Protein AF-A0A175W7K7-F1 (afdb_monomer)

Radius of gyration: 33.04 Å; Cα contacts (8 Å, |Δi|>4): 125; chains: 1; bounding box: 86×86×76 Å

Mean predicted aligned error: 22.1 Å

Sequence (216 aa):
MGQYRPWFSSQGFALLFVMASTASALSLSSFEPIVPNTVPISCILAYNNDIPGCTIDDFMQGSSCSARCIRGLADVQRNVQAVCNGVDVPLTTVLGQVLAGNLRELLCPSAPPVSSSIRPPTTLSTSTTATPTEDPVVSTTSTPDSLLPSPGQSSASTSPASSSTPSASPEPAPDTDESGGGSPFDIPRRGDSRRLTPRWGEAALVGLALGLILAL

Solvent-accessible surface area (backbone atoms only — not comparable to full-atom values): 15211 Å² total; per-residue (Å²): 138,79,92,81,83,89,79,91,90,80,92,76,88,76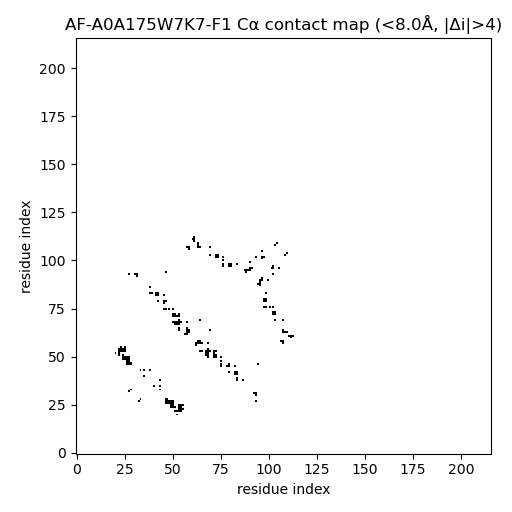,81,78,77,72,80,74,74,84,47,56,76,48,27,55,46,79,80,53,75,82,70,75,90,78,51,58,68,66,28,53,53,47,40,56,39,63,32,56,63,29,44,70,69,31,64,40,92,82,40,66,45,45,83,49,22,58,48,19,50,52,52,48,33,53,50,31,42,68,58,39,63,90,65,86,56,65,69,90,38,70,67,20,27,29,64,73,68,40,46,59,60,76,60,35,49,90,54,72,80,76,78,78,65,80,70,70,90,71,76,85,80,78,88,72,94,78,89,88,80,90,87,91,86,84,90,82,91,86,88,90,87,81,90,90,88,86,90,87,87,90,86,86,88,82,89,89,83,88,80,89,89,90,85,85,89,87,88,87,86,89,89,85,92,83,91,79,91,78,62,102,77,74,73,79,80,81,78,81,80,71,86,73,78,76,65,58,75,56,56,54,52,54,53,51,53,53,54,54,66,76,71,111

Organism: NCBI:txid100816

Structure (mmCIF, N/CA/C/O backbone):
data_AF-A0A175W7K7-F1
#
_entry.id   AF-A0A175W7K7-F1
#
loop_
_atom_site.group_PDB
_atom_site.id
_atom_site.type_symbol
_atom_site.label_atom_id
_atom_site.label_alt_id
_atom_site.label_comp_id
_atom_site.label_asym_id
_atom_site.label_entity_id
_atom_site.label_seq_id
_atom_site.pdbx_PDB_ins_code
_atom_site.Cartn_x
_atom_site.Cartn_y
_atom_site.Cartn_z
_atom_site.occupancy
_atom_site.B_iso_or_equiv
_atom_site.auth_seq_id
_atom_site.auth_comp_id
_atom_site.auth_asym_id
_atom_site.auth_atom_id
_atom_site.pdbx_PDB_model_num
ATOM 1 N N . MET A 1 1 ? -58.774 -29.581 15.617 1.00 58.44 1 MET A N 1
ATOM 2 C CA . MET A 1 1 ? -57.958 -30.756 15.232 1.00 58.44 1 MET A CA 1
ATOM 3 C C . MET A 1 1 ? -57.929 -30.785 13.710 1.00 58.44 1 MET A C 1
ATOM 5 O O . MET A 1 1 ? -58.998 -30.667 13.138 1.00 58.44 1 MET A O 1
ATOM 9 N N . GLY A 1 2 ? -56.814 -30.856 12.992 1.00 63.59 2 GLY A N 1
ATOM 10 C CA . GLY A 1 2 ? -55.399 -30.710 13.345 1.00 63.59 2 GLY A CA 1
ATOM 11 C C . GLY A 1 2 ? -54.615 -30.615 12.026 1.00 63.59 2 GLY A C 1
ATOM 12 O O . GLY A 1 2 ? -54.961 -31.314 11.078 1.00 63.59 2 GLY A O 1
ATOM 13 N N . GLN A 1 3 ? -53.624 -29.724 11.918 1.00 65.88 3 GLN A N 1
ATOM 14 C CA . GLN A 1 3 ? -52.810 -29.650 10.697 1.00 65.88 3 GLN A CA 1
ATOM 15 C C . GLN A 1 3 ? -51.933 -30.899 10.578 1.00 65.88 3 GLN A C 1
ATOM 17 O O . GLN A 1 3 ? -51.205 -31.206 11.519 1.00 65.88 3 GLN A O 1
ATOM 22 N N . TYR A 1 4 ? -51.891 -31.515 9.397 1.00 66.19 4 TYR A N 1
ATOM 23 C CA . TYR A 1 4 ? -50.748 -32.328 8.989 1.00 66.19 4 TYR A CA 1
ATOM 24 C C . TYR A 1 4 ? -50.033 -31.637 7.827 1.00 66.19 4 TYR A C 1
ATOM 26 O O . TYR A 1 4 ? -50.533 -31.554 6.708 1.00 66.19 4 TYR A O 1
ATOM 34 N N . ARG A 1 5 ? -48.876 -31.061 8.175 1.00 68.12 5 ARG A N 1
ATOM 35 C CA . ARG A 1 5 ? -47.871 -30.482 7.273 1.00 68.12 5 ARG A CA 1
ATOM 36 C C . ARG A 1 5 ? -46.957 -31.631 6.735 1.00 68.12 5 ARG A C 1
ATOM 38 O O . ARG A 1 5 ? -47.427 -32.760 6.654 1.00 68.12 5 ARG A O 1
ATOM 45 N N . PRO A 1 6 ? -45.696 -31.407 6.314 1.00 58.47 6 PRO A N 1
ATOM 46 C CA . PRO A 1 6 ? -45.366 -31.282 4.894 1.00 58.47 6 PRO A CA 1
ATOM 47 C C . PRO A 1 6 ? -44.225 -32.225 4.449 1.00 58.47 6 PRO A C 1
ATOM 49 O O . PRO A 1 6 ? -43.494 -32.752 5.279 1.00 58.47 6 PRO A O 1
ATOM 52 N N . TRP A 1 7 ? -43.971 -32.323 3.144 1.00 62.38 7 TRP A N 1
ATOM 53 C CA . TRP A 1 7 ? -42.683 -32.776 2.589 1.00 62.38 7 TRP A CA 1
ATOM 54 C C . TRP A 1 7 ? -42.372 -31.853 1.396 1.00 62.38 7 TRP A C 1
ATOM 56 O O . TRP A 1 7 ? -43.152 -31.798 0.454 1.00 62.38 7 TRP A O 1
ATOM 66 N N . PHE A 1 8 ? -41.448 -30.888 1.484 1.00 63.94 8 PHE A N 1
ATOM 67 C CA . PHE A 1 8 ? -39.989 -31.055 1.356 1.00 63.94 8 PHE A CA 1
ATOM 68 C C . PHE A 1 8 ? -39.574 -32.021 0.236 1.00 63.94 8 PHE A C 1
ATOM 70 O O . PHE A 1 8 ? -39.729 -33.226 0.396 1.00 63.94 8 PHE A O 1
ATOM 77 N N . SER A 1 9 ? -38.971 -31.475 -0.833 1.00 64.50 9 SER A N 1
ATOM 78 C CA . SER A 1 9 ? -37.775 -31.987 -1.540 1.00 64.50 9 SER A CA 1
ATOM 79 C C . SER A 1 9 ? -37.802 -31.664 -3.043 1.00 64.50 9 SER A C 1
ATOM 81 O O . SER A 1 9 ? -38.533 -32.289 -3.802 1.00 64.50 9 SER A O 1
ATOM 83 N N . SER A 1 10 ? -36.971 -30.705 -3.462 1.00 59.12 10 SER A N 1
ATOM 84 C CA . SER A 1 10 ? -36.223 -30.713 -4.734 1.00 59.12 10 SER A CA 1
ATOM 85 C C . SER A 1 10 ? -35.261 -29.518 -4.690 1.00 59.12 10 SER A C 1
ATOM 87 O O . SER A 1 10 ? -35.657 -28.378 -4.899 1.00 59.12 10 SER A O 1
ATOM 89 N N . GLN A 1 11 ? -34.060 -29.689 -4.141 1.00 56.97 11 GLN A N 1
ATOM 90 C CA . GLN A 1 11 ? -32.869 -30.051 -4.921 1.00 56.97 11 GLN A CA 1
ATOM 91 C C . GLN A 1 11 ? -32.589 -29.046 -6.048 1.00 56.97 11 GLN A C 1
ATOM 93 O O . GLN A 1 11 ? -33.113 -29.152 -7.152 1.00 56.97 11 GLN A O 1
ATOM 98 N N . GLY A 1 12 ? -31.738 -28.071 -5.723 1.00 53.81 12 GLY A N 1
ATOM 99 C CA . GLY A 1 12 ? -31.305 -26.983 -6.602 1.00 53.81 12 GLY A CA 1
ATOM 100 C C . GLY A 1 12 ? -30.062 -26.266 -6.063 1.00 53.81 12 GLY A C 1
ATOM 101 O O . GLY A 1 12 ? -29.916 -25.063 -6.248 1.00 53.81 12 GLY A O 1
ATOM 102 N N . PHE A 1 13 ? -29.184 -26.986 -5.352 1.00 61.72 13 PHE A N 1
ATOM 103 C CA . PHE A 1 13 ? -27.918 -26.455 -4.831 1.00 61.72 13 PHE A CA 1
ATOM 104 C C . PHE A 1 13 ? -26.893 -26.314 -5.971 1.00 61.72 13 PHE A C 1
ATOM 106 O O . PHE A 1 13 ? -25.933 -27.074 -6.086 1.00 61.72 13 PHE A O 1
ATOM 113 N N . ALA A 1 14 ? -27.118 -25.335 -6.847 1.00 56.25 14 ALA A N 1
ATOM 114 C CA . ALA A 1 14 ? -26.127 -24.908 -7.822 1.00 56.25 14 ALA A CA 1
ATOM 115 C C . ALA A 1 14 ? -24.976 -24.212 -7.078 1.00 56.25 14 ALA A C 1
ATOM 117 O O . ALA A 1 14 ? -25.074 -23.043 -6.705 1.00 56.25 14 ALA A O 1
ATOM 118 N N . LEU A 1 15 ? -23.892 -24.956 -6.841 1.00 55.44 15 LEU A N 1
ATOM 119 C CA . LEU A 1 15 ? -22.632 -24.450 -6.299 1.00 55.4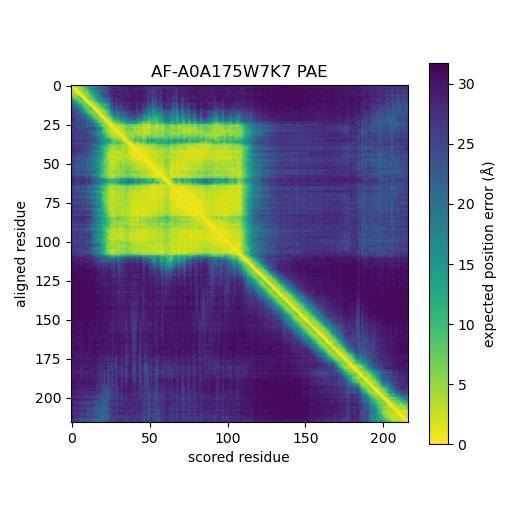4 15 LEU A CA 1
ATOM 120 C C . LEU A 1 15 ? -21.994 -23.456 -7.282 1.00 55.44 15 LEU A C 1
ATOM 122 O O . LEU A 1 15 ? -21.101 -23.797 -8.057 1.00 55.44 15 LEU A O 1
ATOM 126 N N . LEU A 1 16 ? -22.440 -22.201 -7.220 1.00 50.94 16 LEU A N 1
ATOM 127 C CA . LEU A 1 16 ? -21.715 -21.059 -7.764 1.00 50.94 16 LEU A CA 1
ATOM 128 C C . LEU A 1 16 ? -20.448 -20.849 -6.926 1.00 50.94 16 LEU A C 1
ATOM 130 O O . LEU A 1 16 ? -20.411 -20.035 -6.004 1.00 50.94 16 LEU A O 1
ATOM 134 N N . PHE A 1 17 ? -19.395 -21.597 -7.265 1.00 59.88 17 PHE A N 1
ATOM 135 C CA . PHE A 1 17 ? -18.030 -21.250 -6.891 1.00 59.88 17 PHE A CA 1
ATOM 136 C C . PHE A 1 17 ? -17.687 -19.910 -7.546 1.00 59.88 17 PHE A C 1
ATOM 138 O O . PHE A 1 17 ? -17.203 -19.843 -8.677 1.00 59.88 17 PHE A O 1
ATOM 145 N N . VAL A 1 18 ? -17.954 -18.823 -6.822 1.00 62.62 18 VAL A N 1
ATOM 146 C CA . VAL A 1 18 ? -17.331 -17.535 -7.105 1.00 62.62 18 VAL A CA 1
ATOM 147 C C . VAL A 1 18 ? -15.833 -17.761 -6.964 1.00 62.62 18 VAL A C 1
ATOM 149 O O . VAL A 1 18 ? -15.337 -17.986 -5.861 1.00 62.62 18 VAL A O 1
ATOM 152 N N . MET A 1 19 ? -15.124 -17.719 -8.092 1.00 60.09 19 MET A N 1
ATOM 153 C CA . MET A 1 19 ? -13.669 -17.639 -8.120 1.00 60.09 19 MET A CA 1
ATOM 154 C C . MET A 1 19 ? -13.269 -16.334 -7.434 1.00 60.09 19 MET A C 1
ATOM 156 O O . MET A 1 19 ? -13.181 -15.283 -8.073 1.00 60.09 19 MET A O 1
ATOM 160 N N . ALA A 1 20 ? -13.071 -16.399 -6.117 1.00 57.50 20 ALA A N 1
ATOM 161 C CA . ALA A 1 20 ? -12.439 -15.346 -5.352 1.00 57.50 20 ALA A CA 1
ATOM 162 C C . ALA A 1 20 ? -11.023 -15.206 -5.906 1.00 57.50 20 ALA A C 1
ATOM 164 O O . ALA A 1 20 ? -10.136 -15.993 -5.583 1.00 57.50 20 ALA A O 1
ATOM 165 N N . SER A 1 21 ? -10.838 -14.243 -6.811 1.00 53.75 21 SER A N 1
ATOM 166 C CA . SER A 1 21 ? -9.515 -13.874 -7.289 1.00 53.75 21 SER A CA 1
ATOM 167 C C . SER A 1 21 ? -8.712 -13.483 -6.057 1.00 53.75 21 SER A C 1
ATOM 169 O O . SER A 1 21 ? -9.026 -12.473 -5.425 1.00 53.75 21 SER A O 1
ATOM 171 N N . THR A 1 22 ? -7.713 -14.290 -5.698 1.00 50.50 22 THR A N 1
ATOM 172 C CA . THR A 1 22 ? -6.731 -13.969 -4.659 1.00 50.50 22 THR A CA 1
ATOM 173 C C . THR A 1 22 ? -5.811 -12.888 -5.204 1.00 50.50 22 THR A C 1
ATOM 175 O O . THR A 1 22 ? -4.647 -13.126 -5.517 1.00 50.50 22 THR A O 1
ATOM 178 N N . ALA A 1 23 ? -6.385 -11.703 -5.391 1.00 54.41 23 ALA A N 1
ATOM 179 C CA . ALA A 1 23 ? -5.656 -10.486 -5.640 1.00 54.41 23 ALA A CA 1
ATOM 180 C C . ALA A 1 23 ? -4.674 -10.306 -4.483 1.00 54.41 23 ALA A C 1
ATOM 182 O O . ALA A 1 23 ? -5.080 -10.329 -3.319 1.00 54.41 23 ALA A O 1
ATOM 183 N N . SER A 1 24 ? -3.388 -10.171 -4.803 1.00 60.28 24 SER A N 1
ATOM 184 C CA . SER A 1 24 ? -2.394 -9.721 -3.837 1.00 60.28 24 SER A CA 1
ATOM 185 C C . SER A 1 24 ? -2.854 -8.364 -3.330 1.00 60.28 24 SER A C 1
ATOM 187 O O . SER A 1 24 ? -2.882 -7.400 -4.091 1.00 60.28 24 SER A O 1
ATOM 189 N N . ALA A 1 25 ? -3.296 -8.328 -2.078 1.00 66.75 25 ALA A N 1
ATOM 190 C CA . ALA A 1 25 ? -3.877 -7.141 -1.491 1.00 66.75 25 ALA A CA 1
ATOM 191 C C . ALA A 1 25 ? -2.778 -6.074 -1.371 1.00 66.75 25 ALA A C 1
ATOM 193 O O . ALA A 1 25 ? -1.786 -6.258 -0.666 1.00 66.75 25 ALA A O 1
ATOM 194 N N . LEU A 1 26 ? -2.912 -5.018 -2.172 1.00 84.75 26 LEU A N 1
ATOM 195 C CA . LEU A 1 26 ? -1.983 -3.897 -2.227 1.00 84.75 26 LEU A CA 1
ATOM 196 C C . LEU A 1 26 ? -2.675 -2.687 -1.615 1.00 84.75 26 LEU A C 1
ATOM 198 O O . LEU A 1 26 ? -3.787 -2.346 -2.019 1.00 84.75 26 LEU A O 1
ATOM 202 N N . SER A 1 27 ? -2.001 -2.033 -0.677 1.00 88.06 27 SER A N 1
ATOM 203 C CA . SER A 1 27 ? -2.470 -0.810 -0.020 1.00 88.06 27 SER A CA 1
ATOM 204 C C . SER A 1 27 ? -1.602 0.369 -0.449 1.00 88.06 27 SER A C 1
ATOM 206 O O . SER A 1 27 ? -0.467 0.190 -0.890 1.00 88.06 27 SER A O 1
ATOM 208 N N . LEU A 1 28 ? -2.077 1.602 -0.262 1.00 84.62 28 LEU A N 1
ATOM 209 C CA . LEU A 1 28 ? -1.294 2.801 -0.610 1.00 84.62 28 LEU A CA 1
ATOM 210 C C . LEU A 1 28 ? 0.037 2.874 0.172 1.00 84.62 28 LEU A C 1
ATOM 212 O O . LEU A 1 28 ? 1.051 3.340 -0.344 1.00 84.62 28 LEU A O 1
ATOM 216 N N . SER A 1 29 ? 0.049 2.299 1.378 1.00 87.38 29 SER A N 1
ATOM 217 C CA . SER A 1 29 ? 1.228 2.091 2.237 1.00 87.38 29 SER A CA 1
ATOM 218 C C . SER A 1 29 ? 2.366 1.299 1.576 1.00 87.38 29 SER A C 1
ATOM 220 O O . SER A 1 29 ? 3.527 1.478 1.936 1.00 87.38 29 SER A O 1
ATOM 222 N N . SER A 1 30 ? 2.062 0.455 0.582 1.00 85.75 30 SER A N 1
ATOM 223 C CA . SER A 1 30 ? 3.067 -0.273 -0.206 1.00 85.75 30 SER A CA 1
ATOM 224 C C . SER A 1 30 ? 3.824 0.622 -1.196 1.00 85.75 30 SER A C 1
ATOM 226 O O . SER A 1 30 ? 4.918 0.255 -1.615 1.00 85.75 30 SER A O 1
ATOM 228 N N . PHE A 1 31 ? 3.258 1.776 -1.566 1.00 84.50 31 PHE A N 1
ATOM 229 C CA . PHE A 1 31 ? 3.877 2.748 -2.475 1.00 84.50 31 PHE A CA 1
ATOM 230 C C . PHE A 1 31 ? 4.598 3.863 -1.710 1.00 84.50 31 PHE A C 1
ATOM 232 O O . PHE A 1 31 ? 5.696 4.258 -2.092 1.00 84.50 31 PHE A O 1
ATOM 239 N N . GLU A 1 32 ? 4.007 4.348 -0.614 1.00 86.88 32 GLU A N 1
ATOM 240 C CA . GLU 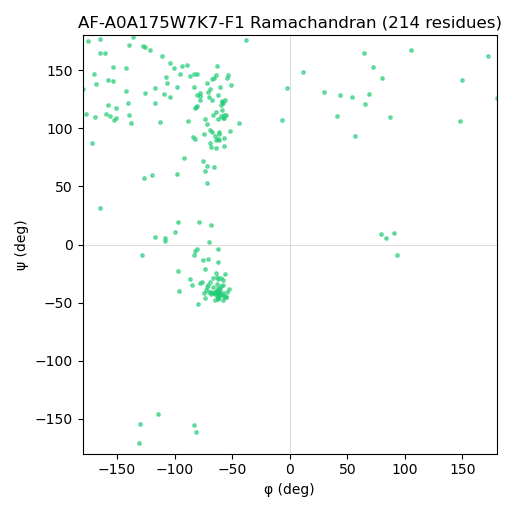A 1 32 ? 4.621 5.351 0.260 1.00 86.88 32 GLU A CA 1
ATOM 241 C C . GLU A 1 32 ? 4.122 5.180 1.710 1.00 86.88 32 GLU A C 1
ATOM 243 O O . GLU A 1 32 ? 2.918 5.320 1.955 1.00 86.88 32 GLU A O 1
ATOM 248 N N . PRO A 1 33 ? 4.997 4.881 2.690 1.00 83.94 33 PRO A N 1
ATOM 249 C CA . PRO A 1 33 ? 4.601 4.747 4.088 1.00 83.94 33 PRO A CA 1
ATOM 250 C C . PRO A 1 33 ? 4.409 6.120 4.752 1.00 83.94 33 PRO A C 1
ATOM 252 O O . PRO A 1 33 ? 5.328 6.938 4.806 1.00 83.94 33 PRO A O 1
ATOM 255 N N . ILE A 1 34 ? 3.227 6.361 5.327 1.00 80.44 34 ILE A N 1
ATOM 256 C CA . ILE A 1 34 ? 2.929 7.598 6.069 1.00 80.44 34 ILE A CA 1
ATOM 257 C C . ILE A 1 34 ? 3.543 7.541 7.473 1.00 80.44 34 ILE A C 1
ATOM 259 O O . ILE A 1 34 ? 3.289 6.609 8.238 1.00 80.44 34 ILE A O 1
ATOM 263 N N . VAL A 1 35 ? 4.266 8.595 7.860 1.00 75.56 35 VAL A N 1
ATOM 264 C CA . VAL A 1 35 ? 4.699 8.809 9.251 1.00 75.56 35 VAL A CA 1
ATOM 265 C C . VAL A 1 35 ? 3.514 9.354 10.071 1.00 75.56 35 VAL A C 1
ATOM 267 O O . VAL A 1 35 ? 2.928 10.365 9.679 1.00 75.56 35 VAL A O 1
ATOM 270 N N . PRO A 1 36 ? 3.147 8.756 11.222 1.00 75.19 36 PRO A N 1
ATOM 271 C CA . PRO A 1 36 ? 1.883 9.041 11.920 1.00 75.19 36 PRO A CA 1
ATOM 272 C C . PRO A 1 36 ? 1.771 10.427 12.585 1.00 75.19 36 PRO A C 1
ATOM 274 O O . PRO A 1 36 ? 0.765 10.723 13.221 1.00 75.19 36 PRO A O 1
ATOM 277 N N . ASN A 1 37 ? 2.782 11.290 12.461 1.00 74.44 37 ASN A N 1
ATOM 278 C CA . ASN A 1 37 ? 2.920 12.502 13.277 1.00 74.44 37 ASN A CA 1
ATOM 279 C C . ASN A 1 37 ? 2.108 13.710 12.765 1.00 74.44 37 ASN A C 1
ATOM 281 O O . ASN A 1 37 ? 2.044 14.729 13.448 1.00 74.44 37 ASN A O 1
ATOM 285 N N . THR A 1 38 ? 1.517 13.616 11.571 1.00 82.75 38 THR A N 1
ATOM 286 C CA . THR A 1 38 ? 0.815 14.730 10.893 1.00 82.75 38 THR A CA 1
ATOM 287 C C . THR A 1 38 ? -0.601 14.351 10.443 1.00 82.75 38 THR A C 1
ATOM 289 O O . THR A 1 38 ? -1.378 15.207 10.035 1.00 82.75 38 THR A O 1
ATOM 292 N N . VAL A 1 39 ? -0.963 13.068 10.525 1.00 89.00 39 VAL A N 1
ATOM 293 C CA . VAL A 1 39 ? -2.164 12.504 9.895 1.00 89.00 39 VAL A CA 1
ATOM 294 C C . VAL A 1 39 ? -3.002 11.774 10.955 1.00 89.00 39 VAL A C 1
ATOM 296 O O . VAL A 1 39 ? -2.451 10.960 11.695 1.00 89.00 39 VAL A O 1
ATOM 299 N N . PRO A 1 40 ? -4.324 12.019 11.063 1.00 91.69 40 PRO A N 1
ATOM 300 C CA . PRO A 1 40 ? -5.160 11.360 12.064 1.00 91.69 40 PRO A CA 1
ATOM 301 C C . PRO A 1 40 ? -5.234 9.845 11.831 1.00 91.69 40 PRO A C 1
ATOM 303 O O . PRO A 1 40 ? -5.291 9.381 10.692 1.00 91.69 40 PRO A O 1
ATOM 306 N N . ILE A 1 41 ? -5.313 9.069 12.917 1.00 90.44 41 ILE A N 1
ATOM 307 C CA . ILE A 1 41 ? -5.298 7.590 12.895 1.00 90.44 41 ILE A CA 1
ATOM 308 C C . ILE A 1 41 ? -6.356 7.014 11.936 1.00 90.44 41 ILE A C 1
ATOM 310 O O . ILE A 1 41 ? -6.071 6.067 11.206 1.00 90.44 41 ILE A O 1
ATOM 314 N N . SER A 1 42 ? -7.547 7.617 11.869 1.00 91.69 42 SER A N 1
ATOM 315 C CA . SER A 1 42 ? -8.610 7.225 10.932 1.00 91.69 42 SER A CA 1
ATOM 316 C C . SER A 1 42 ? -8.162 7.292 9.467 1.00 91.69 42 SER A C 1
ATOM 318 O O . SER A 1 42 ? -8.448 6.386 8.688 1.00 91.69 42 SER A O 1
ATOM 320 N N . CYS A 1 43 ? -7.424 8.341 9.097 1.00 93.69 43 CYS A N 1
ATOM 321 C CA . CYS A 1 43 ? -6.894 8.524 7.750 1.00 93.69 43 CYS A CA 1
ATOM 322 C C . CYS A 1 43 ? -5.785 7.507 7.440 1.00 93.69 43 CYS A C 1
ATOM 324 O O . CYS A 1 43 ? -5.783 6.908 6.366 1.00 93.69 43 CYS A O 1
ATOM 326 N N . ILE A 1 44 ? -4.904 7.227 8.409 1.00 91.81 44 ILE A N 1
ATOM 327 C CA . ILE A 1 44 ? -3.883 6.173 8.288 1.00 91.81 44 ILE A CA 1
ATOM 328 C C . ILE A 1 44 ? -4.549 4.811 8.046 1.00 91.81 44 ILE A C 1
ATOM 330 O O . ILE A 1 44 ? -4.116 4.071 7.163 1.00 91.81 44 ILE A O 1
ATOM 334 N N . LEU A 1 45 ? -5.628 4.490 8.767 1.00 91.69 45 LEU A N 1
ATOM 335 C CA . LEU A 1 45 ? -6.378 3.247 8.572 1.00 91.69 45 LEU A CA 1
ATOM 336 C C . LEU A 1 45 ? -7.031 3.177 7.181 1.00 91.69 45 LEU A C 1
ATOM 338 O O . LEU A 1 45 ? -6.934 2.150 6.516 1.00 91.69 45 LEU A O 1
ATOM 342 N N . ALA A 1 46 ? -7.640 4.270 6.710 1.00 92.75 46 ALA A N 1
ATOM 343 C CA . ALA A 1 46 ? -8.224 4.343 5.368 1.00 92.75 46 ALA A CA 1
ATOM 344 C C . ALA A 1 46 ? -7.175 4.193 4.249 1.00 92.75 46 ALA A C 1
ATOM 346 O O . ALA A 1 46 ? -7.474 3.608 3.212 1.00 92.75 46 ALA A O 1
ATOM 347 N N . TYR A 1 47 ? -5.956 4.692 4.469 1.00 91.06 47 TYR A N 1
ATOM 348 C CA . TYR A 1 47 ? -4.830 4.617 3.534 1.00 91.06 47 TYR A CA 1
ATOM 349 C C . TYR A 1 47 ? -4.142 3.239 3.507 1.00 91.06 47 TYR A C 1
ATOM 351 O O . TYR A 1 47 ? -3.670 2.788 2.464 1.00 91.06 47 TYR A O 1
ATOM 359 N N . ASN A 1 48 ? -4.096 2.547 4.650 1.00 91.50 48 ASN A N 1
ATOM 360 C CA . ASN A 1 48 ? -3.582 1.176 4.745 1.00 91.50 48 ASN A CA 1
ATOM 361 C C . ASN A 1 48 ? -4.608 0.117 4.300 1.00 91.50 48 ASN A C 1
ATOM 363 O O . ASN A 1 48 ? -4.266 -1.062 4.253 1.00 91.50 48 ASN A O 1
ATOM 367 N N . ASN A 1 49 ? -5.836 0.518 3.962 1.00 89.31 49 ASN A N 1
ATOM 368 C CA . ASN A 1 49 ? -6.863 -0.383 3.450 1.00 89.31 49 ASN A CA 1
ATOM 369 C C . ASN A 1 49 ? -6.475 -0.949 2.072 1.00 89.31 49 ASN A C 1
ATOM 371 O O . ASN A 1 49 ? -5.897 -0.243 1.240 1.00 89.31 49 ASN A O 1
ATOM 375 N N . ASP A 1 50 ? -6.820 -2.212 1.842 1.00 91.19 50 ASP A N 1
ATOM 376 C CA . ASP A 1 50 ? -6.506 -2.933 0.610 1.00 91.19 50 ASP A CA 1
ATOM 377 C C . ASP A 1 50 ? -7.277 -2.354 -0.586 1.00 91.19 50 ASP A C 1
ATOM 379 O O . ASP A 1 50 ? -8.452 -1.996 -0.468 1.00 91.19 50 ASP A O 1
ATOM 383 N N . ILE A 1 51 ? -6.651 -2.303 -1.765 1.00 89.38 51 ILE A N 1
ATOM 384 C CA . ILE A 1 51 ? -7.296 -1.836 -2.998 1.00 89.38 51 ILE A CA 1
ATOM 385 C C . ILE A 1 51 ? -7.992 -3.025 -3.695 1.00 89.38 51 ILE A C 1
ATOM 387 O O . ILE A 1 51 ? -7.323 -3.873 -4.298 1.00 89.38 51 ILE A O 1
ATOM 391 N N . PRO A 1 52 ? -9.336 -3.127 -3.656 1.00 88.94 52 PRO A N 1
ATOM 392 C CA . PRO A 1 52 ? -10.034 -4.325 -4.108 1.00 88.94 52 PRO A CA 1
ATOM 393 C C . PRO A 1 52 ? -9.960 -4.482 -5.630 1.00 88.94 52 PRO A C 1
ATOM 395 O O . PRO A 1 52 ? -10.361 -3.603 -6.393 1.00 88.94 52 PRO A O 1
ATOM 398 N N . GLY A 1 53 ? -9.501 -5.650 -6.082 1.00 88.12 53 GLY A N 1
ATOM 399 C CA . GLY A 1 53 ? -9.450 -5.994 -7.504 1.00 88.12 53 GLY A CA 1
ATOM 400 C C . GLY A 1 53 ? -8.271 -5.399 -8.279 1.00 88.12 53 GLY A C 1
ATOM 401 O O . GLY A 1 53 ? -8.268 -5.534 -9.502 1.00 88.12 53 GLY A O 1
ATOM 402 N N . CYS A 1 54 ? -7.296 -4.788 -7.598 1.00 88.94 54 CYS A N 1
ATOM 403 C CA . CYS A 1 54 ? -5.948 -4.594 -8.132 1.00 88.94 54 CYS A CA 1
ATOM 404 C C . CYS A 1 54 ? -5.068 -5.813 -7.838 1.00 88.94 54 CYS A C 1
ATOM 406 O O . CYS A 1 54 ? -5.182 -6.440 -6.790 1.00 88.94 54 CYS A O 1
ATOM 408 N N . THR A 1 55 ? -4.175 -6.123 -8.764 1.00 89.12 55 THR A N 1
ATOM 409 C CA . THR A 1 55 ? -3.121 -7.135 -8.674 1.00 89.12 55 THR A CA 1
ATOM 410 C C . THR A 1 55 ? -1.766 -6.465 -8.885 1.00 89.12 55 THR A C 1
ATOM 412 O O . THR A 1 55 ? -1.699 -5.311 -9.302 1.00 89.12 55 THR A O 1
ATOM 415 N N . ILE A 1 56 ? -0.666 -7.158 -8.593 1.00 85.81 56 ILE A N 1
ATOM 416 C CA . ILE A 1 56 ? 0.672 -6.576 -8.770 1.00 85.81 56 ILE A CA 1
ATOM 417 C C . ILE A 1 56 ? 1.005 -6.317 -10.251 1.00 85.81 56 ILE A C 1
ATOM 419 O O . ILE A 1 56 ? 1.690 -5.345 -10.565 1.00 85.8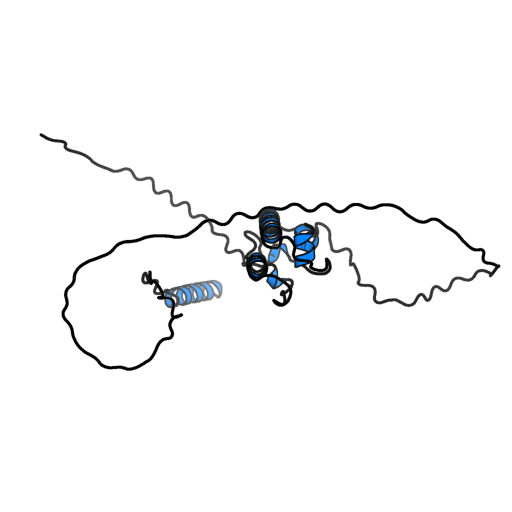1 56 ILE A O 1
ATOM 423 N N . ASP A 1 57 ? 0.436 -7.114 -11.158 1.00 85.81 57 ASP A N 1
ATOM 424 C CA . ASP A 1 57 ? 0.550 -6.976 -12.612 1.00 85.81 57 ASP A CA 1
ATOM 425 C C . ASP A 1 57 ? -0.060 -5.671 -13.155 1.00 85.81 57 ASP A C 1
ATOM 427 O O . ASP A 1 57 ? 0.421 -5.145 -14.161 1.00 85.81 57 ASP A O 1
ATOM 431 N N . ASP A 1 58 ? -1.073 -5.113 -12.473 1.00 86.88 58 ASP A N 1
ATOM 432 C CA . ASP A 1 58 ? -1.685 -3.821 -12.823 1.00 86.88 58 ASP A CA 1
ATOM 433 C C . ASP A 1 58 ? -0.701 -2.643 -12.680 1.00 86.88 58 ASP A C 1
ATOM 435 O O . ASP A 1 58 ? -0.883 -1.625 -13.342 1.00 86.88 58 ASP A O 1
ATOM 439 N N . PHE A 1 59 ? 0.333 -2.781 -11.839 1.00 84.94 59 PHE A N 1
ATOM 440 C CA . PHE A 1 59 ? 1.315 -1.730 -11.527 1.00 84.94 59 PHE A CA 1
ATOM 441 C C . PHE A 1 59 ? 2.704 -1.982 -12.142 1.00 84.94 59 PHE A C 1
ATOM 443 O O . PHE A 1 59 ? 3.653 -1.244 -11.867 1.00 84.94 59 PHE A O 1
ATOM 450 N N . MET A 1 60 ? 2.861 -3.027 -12.960 1.00 83.50 60 MET A N 1
ATOM 451 C CA . MET A 1 60 ? 4.114 -3.280 -13.675 1.00 83.50 60 MET A CA 1
ATOM 452 C C . MET A 1 60 ? 4.320 -2.253 -14.797 1.00 83.50 60 MET A C 1
ATOM 454 O O . MET A 1 60 ? 3.390 -1.889 -15.515 1.00 83.50 60 MET A O 1
ATOM 458 N N . GLN A 1 61 ? 5.558 -1.776 -14.961 1.00 70.75 61 GLN A N 1
ATOM 459 C CA . GLN A 1 61 ? 5.881 -0.715 -15.921 1.00 70.75 61 GLN A CA 1
ATOM 460 C C . GLN A 1 61 ? 5.498 -1.115 -17.354 1.00 70.75 61 GLN A C 1
ATOM 462 O O . GLN A 1 61 ? 5.989 -2.110 -17.882 1.00 70.75 61 GLN A O 1
ATOM 467 N N . GLY A 1 62 ? 4.645 -0.308 -17.990 1.00 69.44 62 GLY A N 1
ATOM 468 C CA . GLY A 1 62 ? 4.132 -0.555 -19.341 1.00 69.44 62 GLY A CA 1
ATOM 469 C C . GLY A 1 62 ? 2.796 -1.308 -19.399 1.00 69.44 62 GLY A C 1
ATOM 470 O O . GLY A 1 62 ? 2.192 -1.350 -20.470 1.00 69.44 62 GLY A O 1
ATOM 471 N N . SER A 1 63 ? 2.297 -1.840 -18.278 1.00 67.44 63 SER A N 1
ATOM 472 C CA . SER A 1 63 ? 0.937 -2.383 -18.178 1.00 67.44 63 SER A CA 1
ATOM 473 C C . SER A 1 63 ? -0.078 -1.269 -17.920 1.00 67.44 63 SER A C 1
ATOM 475 O O . SER A 1 63 ? 0.112 -0.423 -17.050 1.00 67.44 63 SER A O 1
ATOM 477 N N . SER A 1 64 ? -1.205 -1.289 -18.633 1.00 85.75 64 SER A N 1
ATOM 478 C CA . SER A 1 64 ? -2.379 -0.497 -18.255 1.00 85.75 64 SER A CA 1
ATOM 479 C C . SER A 1 64 ? -3.153 -1.207 -17.143 1.00 85.75 64 SER A C 1
ATOM 481 O O . SER A 1 64 ? -3.542 -2.362 -17.335 1.00 85.75 64 SER A O 1
ATOM 483 N N . CYS A 1 65 ? -3.466 -0.514 -16.045 1.00 90.31 65 CYS A N 1
ATOM 484 C CA . CYS A 1 65 ? -4.335 -1.053 -14.997 1.00 90.31 65 CYS A CA 1
ATOM 485 C C . CYS A 1 65 ? -5.656 -1.602 -15.561 1.00 90.31 65 CYS A C 1
ATOM 487 O O . CYS A 1 65 ? -6.333 -0.973 -16.379 1.00 90.31 65 CYS A O 1
ATOM 489 N N . SER A 1 66 ? -6.067 -2.761 -15.064 1.00 90.81 66 SER A N 1
ATOM 490 C CA . SER A 1 66 ? -7.325 -3.407 -15.405 1.00 90.81 66 SER A CA 1
ATOM 491 C C . SER A 1 66 ? -8.534 -2.565 -14.992 1.00 90.81 66 SER A C 1
ATOM 493 O O . SER A 1 66 ? -8.533 -1.818 -14.009 1.00 90.81 66 SER A O 1
ATOM 495 N N . ALA A 1 67 ? -9.650 -2.760 -15.698 1.00 91.25 67 ALA A N 1
ATOM 496 C CA . ALA A 1 67 ? -10.914 -2.091 -15.387 1.00 91.25 67 ALA A CA 1
ATOM 497 C C . ALA A 1 67 ? -11.482 -2.437 -13.990 1.00 91.25 67 ALA A C 1
ATOM 499 O O . ALA A 1 67 ? -12.390 -1.750 -13.520 1.00 91.25 67 ALA A O 1
ATOM 500 N N . ARG A 1 68 ? -10.980 -3.496 -13.332 1.00 91.44 68 ARG A N 1
ATOM 501 C CA . ARG A 1 68 ? -11.282 -3.800 -11.923 1.00 91.44 68 ARG A CA 1
ATOM 502 C C . ARG A 1 68 ? -10.433 -2.932 -11.002 1.00 91.44 68 ARG A C 1
ATOM 504 O O . ARG A 1 68 ? -11.007 -2.218 -10.183 1.00 91.44 68 ARG A O 1
ATOM 511 N N . CYS A 1 69 ? -9.117 -2.908 -11.215 1.00 92.19 69 CYS A N 1
ATOM 512 C CA . CYS A 1 69 ? -8.198 -2.091 -10.433 1.00 92.19 69 CYS A CA 1
ATOM 513 C C . CYS A 1 69 ? -8.555 -0.596 -10.481 1.00 92.19 69 CYS A C 1
ATOM 515 O O . CYS A 1 69 ? -8.658 0.050 -9.443 1.00 92.19 69 CYS A O 1
ATOM 517 N N . ILE A 1 70 ? -8.885 -0.056 -11.662 1.00 92.25 70 ILE A N 1
ATOM 518 C CA . ILE A 1 70 ? -9.299 1.352 -11.820 1.00 92.25 70 ILE A CA 1
ATOM 519 C C . ILE A 1 70 ? -10.537 1.702 -10.969 1.00 92.25 70 ILE A C 1
ATOM 521 O O . ILE A 1 70 ? -10.636 2.821 -10.462 1.00 92.25 70 ILE A O 1
ATOM 525 N N . ARG A 1 71 ? -11.478 0.764 -10.785 1.00 93.31 71 ARG A N 1
ATOM 526 C CA . ARG A 1 71 ? -12.647 0.966 -9.907 1.00 93.31 71 ARG A CA 1
ATOM 527 C C . ARG A 1 71 ? -12.245 0.907 -8.435 1.00 93.31 71 ARG A C 1
ATOM 529 O O . ARG A 1 71 ? -12.596 1.819 -7.696 1.00 93.31 71 ARG A O 1
ATOM 536 N N . GLY A 1 72 ? -11.445 -0.090 -8.047 1.00 92.50 72 GLY A N 1
ATOM 537 C CA . GLY A 1 72 ? -10.897 -0.202 -6.692 1.00 92.50 72 GLY A CA 1
ATOM 538 C C . GLY A 1 72 ? -10.129 1.051 -6.264 1.00 92.50 72 GLY A C 1
ATOM 539 O O . GLY A 1 72 ? -10.380 1.583 -5.187 1.00 92.50 72 GLY A O 1
ATOM 540 N N . LEU A 1 73 ? -9.276 1.591 -7.140 1.00 92.25 73 LEU A N 1
ATOM 541 C CA . LEU A 1 73 ? -8.559 2.851 -6.919 1.00 92.25 73 LEU A CA 1
ATOM 542 C C . LEU A 1 73 ? -9.505 4.046 -6.753 1.00 92.25 73 LEU A C 1
ATOM 544 O O . LEU A 1 73 ? -9.283 4.876 -5.876 1.00 92.25 73 LEU A O 1
ATOM 548 N N . ALA A 1 74 ? -10.570 4.143 -7.555 1.00 93.56 74 ALA A N 1
ATOM 549 C CA . ALA A 1 74 ? -11.549 5.225 -7.433 1.00 93.56 74 ALA A CA 1
ATOM 550 C C . ALA A 1 74 ? -12.352 5.151 -6.119 1.00 93.56 74 ALA A C 1
ATOM 552 O O . ALA A 1 74 ? -12.644 6.187 -5.515 1.00 93.56 74 ALA A O 1
ATOM 553 N N . ASP A 1 75 ? -12.685 3.944 -5.657 1.00 93.50 75 ASP A N 1
ATOM 554 C CA . ASP A 1 75 ? -13.400 3.736 -4.396 1.00 93.50 75 ASP A CA 1
ATOM 555 C C . ASP A 1 75 ? -12.491 3.963 -3.176 1.00 93.50 75 ASP A C 1
ATOM 557 O O . ASP A 1 75 ? -12.901 4.656 -2.242 1.00 93.50 75 ASP A O 1
ATOM 561 N N . VAL A 1 76 ? -11.235 3.497 -3.211 1.00 92.94 76 VAL A N 1
ATOM 562 C CA . VAL A 1 76 ? -10.222 3.817 -2.188 1.00 92.94 76 VAL A CA 1
ATOM 563 C C . VAL A 1 76 ? -9.944 5.318 -2.148 1.00 92.94 76 VAL A C 1
ATOM 565 O O . VAL A 1 76 ? -9.952 5.896 -1.065 1.00 92.94 76 VAL A O 1
ATOM 568 N N . GLN A 1 77 ? -9.792 5.982 -3.299 1.00 93.62 77 GLN A N 1
ATOM 569 C CA . GLN A 1 77 ? -9.613 7.434 -3.358 1.00 93.62 77 GLN A CA 1
ATOM 570 C C . GLN A 1 77 ? -10.782 8.175 -2.697 1.00 93.62 77 GLN A C 1
ATOM 572 O O . GLN A 1 77 ? -10.551 9.043 -1.858 1.00 93.62 77 GLN A O 1
ATOM 577 N N . ARG A 1 78 ? -12.033 7.806 -3.011 1.00 94.44 78 ARG A N 1
ATOM 578 C CA . ARG A 1 78 ? -13.221 8.414 -2.387 1.00 94.44 78 ARG A CA 1
ATOM 579 C C . ARG A 1 78 ? -13.262 8.163 -0.875 1.00 94.44 78 ARG A C 1
ATOM 581 O O . ARG A 1 78 ? -13.599 9.071 -0.120 1.00 94.44 78 ARG A O 1
ATOM 588 N N . ASN A 1 79 ? -12.906 6.957 -0.431 1.00 94.00 79 ASN A N 1
ATOM 589 C CA . ASN A 1 79 ? -12.856 6.596 0.987 1.00 94.00 79 ASN A CA 1
ATOM 590 C C . ASN A 1 79 ? -11.789 7.405 1.747 1.00 94.00 79 ASN A C 1
ATOM 592 O O . ASN A 1 79 ? -12.085 8.000 2.780 1.00 94.00 79 ASN A O 1
ATOM 596 N N . VAL A 1 80 ? -10.570 7.491 1.207 1.00 94.00 80 VAL A N 1
ATOM 597 C CA . VAL A 1 80 ? -9.480 8.295 1.779 1.00 94.00 80 VAL A CA 1
ATOM 598 C C . VAL A 1 80 ? -9.867 9.776 1.801 1.00 94.00 80 VAL A C 1
ATOM 600 O O . VAL A 1 80 ? -9.766 10.397 2.850 1.00 94.00 80 VAL A O 1
ATOM 603 N N . GLN A 1 81 ? -10.412 10.340 0.719 1.00 94.94 81 GLN A N 1
ATOM 604 C CA . GLN A 1 81 ? -10.879 11.738 0.691 1.00 94.94 81 GLN A CA 1
ATOM 605 C C . GLN A 1 81 ? -11.975 12.044 1.728 1.00 94.94 81 GLN A C 1
ATOM 607 O O . GLN A 1 81 ? -11.990 13.137 2.295 1.00 94.94 81 GLN A O 1
ATOM 612 N N . ALA A 1 82 ? -12.876 11.093 1.995 1.00 95.25 82 ALA A N 1
ATOM 613 C CA . ALA A 1 82 ? -13.926 11.247 3.000 1.00 95.25 82 ALA A CA 1
ATOM 614 C C . ALA A 1 82 ? -13.384 11.183 4.441 1.00 95.25 82 ALA A C 1
ATOM 616 O O . ALA A 1 82 ? -13.836 11.940 5.298 1.00 95.25 82 ALA A O 1
ATOM 617 N N . VAL A 1 83 ? -12.416 10.301 4.716 1.00 95.12 83 VAL A N 1
ATOM 618 C CA . VAL A 1 83 ? -11.865 10.080 6.069 1.00 95.12 83 VAL A CA 1
ATOM 619 C C . VAL A 1 83 ? -10.716 11.042 6.410 1.00 95.12 83 VAL A C 1
ATOM 621 O O . VAL A 1 83 ? -10.534 11.404 7.570 1.00 95.12 83 VAL A O 1
ATOM 624 N N . CYS A 1 84 ? -9.953 11.481 5.410 1.00 94.31 84 CYS A N 1
ATOM 625 C CA . CYS A 1 84 ? -8.812 12.396 5.523 1.00 94.31 84 CYS A CA 1
ATOM 626 C C . CYS A 1 84 ? -9.182 13.859 5.212 1.00 94.31 84 CYS A C 1
ATOM 628 O O . CYS A 1 84 ? -8.313 14.659 4.863 1.00 94.31 84 CYS A O 1
ATOM 630 N N . ASN A 1 85 ? -10.467 14.221 5.275 1.00 91.56 85 ASN A N 1
ATOM 631 C CA . ASN A 1 85 ? -10.909 15.570 4.941 1.00 91.56 85 ASN A CA 1
ATOM 632 C C . ASN A 1 85 ? -10.285 16.611 5.893 1.00 91.56 85 ASN A C 1
ATOM 634 O O . ASN A 1 85 ? -10.350 16.460 7.111 1.00 91.56 85 ASN A O 1
ATOM 638 N N . GLY A 1 86 ? -9.668 17.656 5.332 1.00 88.25 86 GLY A N 1
ATOM 639 C CA . GLY A 1 86 ? -9.002 18.716 6.100 1.00 88.25 86 GLY A CA 1
ATOM 640 C C . GLY A 1 86 ? -7.567 18.413 6.553 1.00 88.25 86 GLY A C 1
ATOM 641 O O . GLY A 1 86 ? -6.991 19.229 7.269 1.00 88.25 86 GLY A O 1
ATOM 642 N N . VAL A 1 87 ? -6.969 17.286 6.148 1.00 90.31 87 VAL A N 1
ATOM 643 C CA . VAL A 1 87 ? -5.536 17.026 6.373 1.00 90.31 87 VAL A CA 1
ATOM 644 C C . VAL A 1 87 ? -4.720 17.740 5.289 1.00 90.31 87 VAL A C 1
ATOM 646 O O . VAL A 1 87 ? -4.863 17.428 4.108 1.00 90.31 87 VAL A O 1
ATOM 649 N N . ASP A 1 88 ? -3.859 18.679 5.685 1.00 90.94 88 ASP A N 1
ATOM 650 C CA . ASP A 1 88 ? -2.901 19.318 4.776 1.00 90.94 88 ASP A CA 1
ATOM 651 C C . ASP A 1 88 ? -1.679 18.410 4.580 1.00 90.94 88 ASP A C 1
ATOM 653 O O . ASP A 1 88 ? -0.999 18.038 5.540 1.00 90.94 88 ASP A O 1
ATOM 657 N N . VAL A 1 89 ? -1.435 17.999 3.334 1.00 89.38 89 VAL A N 1
ATOM 658 C CA . VAL A 1 89 ? -0.337 17.100 2.955 1.00 89.38 89 VAL A CA 1
ATOM 659 C C . VAL A 1 89 ? 0.215 17.571 1.609 1.00 89.38 89 VAL A C 1
ATOM 661 O O . VAL A 1 89 ? -0.573 17.795 0.685 1.00 89.38 89 VAL A O 1
ATOM 664 N N . PRO A 1 90 ? 1.543 17.713 1.436 1.00 90.44 90 PRO A N 1
ATOM 665 C CA . PRO A 1 90 ? 2.101 18.187 0.176 1.00 90.44 90 PRO A CA 1
ATOM 666 C C . PRO A 1 90 ? 1.745 17.252 -0.987 1.00 90.44 90 PRO A C 1
ATOM 668 O O . PRO A 1 90 ? 1.904 16.033 -0.891 1.00 90.44 90 PRO A O 1
ATOM 671 N N . LEU A 1 91 ? 1.345 17.830 -2.127 1.00 89.75 91 LEU A N 1
ATOM 672 C CA . LEU A 1 91 ? 0.989 17.096 -3.354 1.00 89.75 91 LEU A CA 1
ATOM 673 C C . LEU A 1 91 ? 2.155 16.282 -3.955 1.00 89.75 91 LEU A C 1
ATOM 675 O O . LEU A 1 91 ? 1.970 15.569 -4.934 1.00 89.75 91 LEU A O 1
ATOM 679 N N . THR A 1 92 ? 3.362 16.363 -3.396 1.00 88.75 92 THR A N 1
ATOM 680 C CA . THR A 1 92 ? 4.485 15.483 -3.750 1.00 88.75 92 THR A CA 1
ATOM 681 C C . THR A 1 92 ? 4.354 14.070 -3.175 1.00 88.75 92 THR A C 1
ATOM 683 O O . THR A 1 92 ? 5.107 13.197 -3.586 1.00 88.75 92 THR A O 1
ATOM 686 N N . THR A 1 93 ? 3.441 13.853 -2.223 1.00 90.88 93 THR A N 1
ATOM 687 C CA . THR A 1 93 ? 3.179 12.554 -1.577 1.00 90.88 93 THR A CA 1
ATOM 688 C C . THR A 1 93 ? 2.049 11.798 -2.269 1.00 90.88 93 THR A C 1
ATOM 690 O O . THR 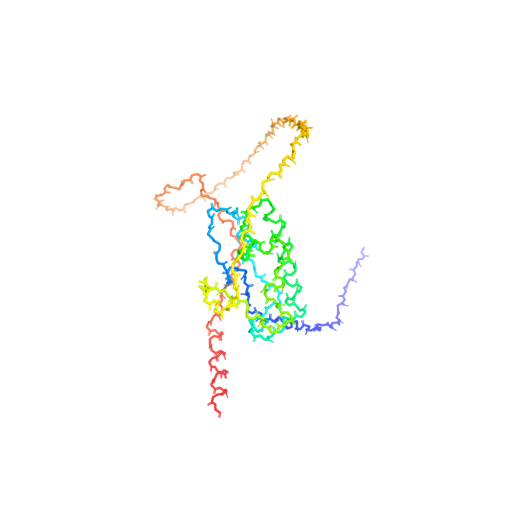A 1 93 ? 1.125 12.412 -2.814 1.00 90.88 93 THR A O 1
ATOM 693 N N . VAL A 1 94 ? 2.051 10.466 -2.168 1.00 91.50 94 VAL A N 1
ATOM 694 C CA . VAL A 1 94 ? 0.919 9.631 -2.605 1.00 91.50 94 VAL A CA 1
ATOM 695 C C . VAL A 1 94 ? -0.377 10.076 -1.918 1.00 91.50 94 VAL A C 1
ATOM 697 O O . VAL A 1 94 ? -1.380 10.266 -2.602 1.00 91.50 94 VAL A O 1
ATOM 700 N N . LEU A 1 95 ? -0.374 10.335 -0.602 1.00 91.38 95 LEU A N 1
ATOM 701 C CA . LEU A 1 95 ? -1.575 10.805 0.108 1.00 91.38 95 LEU A CA 1
ATOM 702 C C . LEU A 1 95 ? -2.076 12.161 -0.423 1.00 91.38 95 LEU A C 1
ATOM 704 O O . LEU A 1 95 ? -3.275 12.315 -0.653 1.00 91.38 95 LEU A O 1
ATOM 708 N N . GLY A 1 96 ? -1.181 13.119 -0.682 1.00 92.56 96 GLY A N 1
ATOM 709 C CA . GLY A 1 96 ? -1.531 14.405 -1.292 1.00 92.56 96 GLY A CA 1
ATOM 710 C C . GLY A 1 96 ? -2.141 14.250 -2.691 1.00 92.56 96 GLY A C 1
ATOM 711 O O . GLY A 1 96 ? -3.114 14.927 -3.018 1.00 92.56 96 GLY A O 1
ATOM 712 N N . GLN A 1 97 ? -1.645 13.308 -3.500 1.00 93.00 97 GLN A N 1
ATOM 713 C CA . GLN A 1 97 ? -2.219 12.996 -4.816 1.00 93.00 97 GLN A CA 1
ATOM 714 C C . GLN A 1 97 ? -3.576 12.280 -4.728 1.00 93.00 97 GLN A C 1
ATOM 716 O O . GLN A 1 97 ? -4.464 12.557 -5.538 1.00 93.00 97 GLN A O 1
ATOM 721 N N . VAL A 1 98 ? -3.786 11.416 -3.727 1.00 93.25 98 VAL A N 1
ATOM 722 C CA . VAL A 1 98 ? -5.103 10.818 -3.432 1.00 93.25 98 VAL A CA 1
ATOM 723 C C . VAL A 1 98 ? -6.105 11.910 -3.049 1.00 93.25 98 VAL A C 1
ATOM 725 O O . VAL A 1 98 ? -7.207 11.957 -3.595 1.00 93.25 98 VAL A O 1
ATOM 728 N N . LEU A 1 99 ? -5.716 12.829 -2.160 1.00 93.88 99 LEU A N 1
ATOM 729 C CA . LEU A 1 99 ? -6.539 13.969 -1.747 1.00 93.88 99 LEU A CA 1
ATOM 730 C C . LEU A 1 99 ? -6.869 14.900 -2.926 1.00 93.88 99 LEU A C 1
ATOM 732 O O . LEU A 1 99 ? -8.022 15.297 -3.075 1.00 93.88 99 LEU A O 1
ATOM 736 N N . ALA A 1 100 ? -5.903 15.160 -3.813 1.00 93.25 100 ALA A N 1
ATOM 737 C CA . ALA A 1 100 ? -6.094 15.940 -5.039 1.00 93.25 100 ALA A CA 1
ATOM 738 C C . ALA A 1 100 ? -6.930 15.228 -6.126 1.00 93.25 100 ALA A C 1
ATOM 740 O O . ALA A 1 100 ? -7.355 15.863 -7.088 1.00 93.25 100 ALA A O 1
ATOM 741 N N . GLY A 1 101 ? -7.186 13.923 -5.986 1.00 93.44 101 GLY A N 1
ATOM 742 C CA . GLY A 1 101 ? -8.015 13.144 -6.909 1.00 93.44 101 GLY A CA 1
ATOM 743 C C . GLY A 1 101 ? -7.271 12.479 -8.074 1.00 93.44 101 GLY A C 1
ATOM 744 O O . GLY A 1 101 ? -7.918 11.949 -8.981 1.00 93.44 101 GLY A O 1
ATOM 745 N N . ASN A 1 102 ? -5.936 12.480 -8.042 1.00 91.31 102 ASN A N 1
ATOM 746 C CA . ASN A 1 102 ? -5.056 12.050 -9.132 1.00 91.31 102 ASN A CA 1
ATOM 747 C C . ASN A 1 102 ? -4.498 10.625 -8.966 1.00 91.31 102 ASN A C 1
ATOM 749 O O . ASN A 1 102 ? -3.612 10.235 -9.726 1.00 91.31 102 ASN A O 1
ATOM 753 N N . LEU A 1 103 ? -4.990 9.822 -8.011 1.00 90.25 103 LEU A N 1
ATOM 754 C CA . LEU A 1 103 ? -4.422 8.499 -7.702 1.00 90.25 103 LEU A CA 1
ATOM 755 C C . LEU A 1 103 ? -4.326 7.593 -8.940 1.00 90.25 103 LEU A C 1
ATOM 757 O O . LEU A 1 103 ? -3.325 6.908 -9.140 1.00 90.25 103 LEU A O 1
ATOM 761 N N . ARG A 1 104 ? -5.361 7.616 -9.789 1.00 89.56 104 ARG A N 1
ATOM 762 C CA . ARG A 1 104 ? -5.386 6.844 -11.039 1.00 89.56 104 ARG A CA 1
ATOM 763 C C . ARG A 1 104 ? -4.304 7.301 -12.018 1.00 89.56 104 ARG A C 1
ATOM 765 O O . ARG A 1 104 ? -3.713 6.457 -12.668 1.00 89.56 104 ARG A O 1
ATOM 772 N N . GLU A 1 105 ? -4.048 8.600 -12.138 1.00 88.38 105 GLU A N 1
ATOM 773 C CA . GLU A 1 105 ? -3.036 9.107 -13.076 1.00 88.38 105 GLU A CA 1
ATOM 774 C C . GLU A 1 105 ? -1.617 8.780 -12.591 1.00 88.38 105 GLU A C 1
ATOM 776 O O . GLU A 1 105 ? -0.755 8.421 -13.386 1.00 88.38 105 GLU A O 1
ATOM 781 N N . LEU A 1 106 ? -1.403 8.833 -11.271 1.00 87.75 106 LEU A N 1
ATOM 782 C CA . LEU A 1 106 ? -0.125 8.517 -10.638 1.00 87.75 106 LEU A CA 1
ATOM 783 C C . LEU A 1 106 ? 0.237 7.025 -10.737 1.00 87.75 106 LEU A C 1
ATOM 785 O O . LEU A 1 106 ? 1.394 6.697 -10.989 1.00 87.75 106 LEU A O 1
ATOM 789 N N . LEU A 1 107 ? -0.733 6.127 -10.517 1.00 88.25 107 LEU A N 1
ATOM 790 C CA . LEU A 1 107 ? -0.496 4.676 -10.474 1.00 88.25 107 LEU A CA 1
ATOM 791 C C . LEU A 1 107 ? -0.800 3.941 -11.785 1.00 88.25 107 LEU A C 1
ATOM 793 O O . LEU A 1 107 ? -0.260 2.862 -12.005 1.00 88.25 107 LEU A O 1
ATOM 797 N N . CYS A 1 108 ? -1.650 4.502 -12.647 1.00 88.69 108 CYS A N 1
ATOM 798 C CA . CYS A 1 108 ? -2.096 3.888 -13.900 1.00 88.69 108 CYS A CA 1
ATOM 799 C C . CYS A 1 108 ? -1.865 4.818 -15.107 1.00 88.69 108 CYS A C 1
ATOM 801 O O . CYS A 1 108 ? -2.831 5.140 -15.817 1.00 88.69 108 CYS A O 1
ATOM 803 N N . PRO A 1 109 ? -0.618 5.264 -15.367 1.00 81.69 109 PRO A N 1
ATOM 804 C CA . PRO A 1 109 ? -0.319 6.089 -16.529 1.00 81.69 109 PRO A CA 1
ATOM 805 C C . PRO A 1 109 ? -0.720 5.330 -17.799 1.00 81.69 109 PRO A C 1
ATOM 807 O O . PRO A 1 109 ? -0.169 4.282 -18.127 1.00 81.69 109 PRO A O 1
ATOM 810 N N . SER A 1 110 ? -1.696 5.859 -18.541 1.00 66.88 110 SER A N 1
ATOM 811 C CA . SER A 1 110 ? -2.230 5.214 -19.757 1.00 66.88 110 SER A CA 1
ATOM 812 C C . SER A 1 110 ? -1.325 5.398 -20.988 1.00 66.88 110 SER A C 1
ATOM 814 O O . SER A 1 110 ? -1.765 5.273 -22.129 1.00 66.88 110 SER A O 1
ATOM 816 N N . ALA A 1 111 ? -0.057 5.719 -20.750 1.00 47.41 111 ALA A N 1
ATOM 817 C CA . ALA A 1 111 ? 0.994 5.945 -21.723 1.00 47.41 111 ALA A CA 1
ATOM 818 C C . ALA A 1 111 ? 2.306 5.372 -21.156 1.00 47.41 111 ALA A C 1
ATOM 820 O O . ALA A 1 111 ? 2.472 5.351 -19.932 1.00 47.41 111 ALA A O 1
ATOM 821 N N . PRO A 1 112 ? 3.262 4.937 -22.004 1.00 48.12 112 PRO A N 1
ATOM 822 C CA . PRO A 1 112 ? 4.609 4.640 -21.526 1.00 48.12 112 PRO A CA 1
ATOM 823 C C . PRO A 1 112 ? 5.147 5.863 -20.774 1.00 48.12 112 PRO A C 1
ATOM 825 O O . PRO A 1 112 ? 4.826 6.989 -21.171 1.00 48.12 112 PRO A O 1
ATOM 828 N N . PRO A 1 113 ? 5.952 5.680 -19.712 1.00 49.91 113 PRO A N 1
ATOM 829 C CA . PRO A 1 113 ? 6.457 6.805 -18.950 1.00 49.91 113 PRO A CA 1
ATOM 830 C C . PRO A 1 113 ? 7.232 7.725 -19.892 1.00 49.91 113 PRO A C 1
ATOM 832 O O . PRO A 1 113 ? 8.348 7.412 -20.315 1.00 49.91 113 PRO A O 1
ATOM 835 N N . VAL A 1 114 ? 6.662 8.901 -20.179 1.00 41.56 114 VAL A N 1
ATOM 836 C CA . VAL A 1 114 ? 7.506 10.055 -20.454 1.00 41.56 114 VAL A CA 1
ATOM 837 C C . VAL A 1 114 ? 8.383 10.159 -19.227 1.00 41.56 114 VAL A C 1
ATOM 839 O O . VAL A 1 114 ? 7.899 10.367 -18.115 1.00 41.56 114 VAL A O 1
ATOM 842 N N . SER A 1 115 ? 9.665 9.875 -19.424 1.00 43.38 115 SER A N 1
ATOM 843 C CA . SER A 1 115 ? 10.645 9.950 -18.364 1.00 43.38 115 SER A CA 1
ATOM 844 C C . SER A 1 115 ? 10.718 11.410 -17.948 1.00 43.38 115 SER A C 1
ATOM 846 O O . SER A 1 115 ? 11.521 12.176 -18.484 1.00 43.38 115 SER A O 1
ATOM 848 N N . SER A 1 116 ? 9.886 11.779 -16.971 1.00 43.69 116 SER A N 1
ATOM 849 C CA . SER A 1 116 ? 10.061 12.928 -16.093 1.00 43.69 116 SER A CA 1
ATOM 850 C C . SER A 1 116 ? 11.297 12.657 -15.253 1.00 43.69 116 SER A C 1
ATOM 852 O O . SER A 1 116 ? 11.252 12.453 -14.043 1.00 43.69 116 SER A O 1
ATOM 854 N N . SER A 1 117 ? 12.420 12.639 -15.971 1.00 42.69 117 SER A N 1
ATOM 855 C CA . SER A 1 117 ? 13.750 12.864 -15.475 1.00 42.69 117 SER A CA 1
ATOM 856 C C . SER A 1 117 ? 13.628 14.064 -14.563 1.00 42.69 117 SER A C 1
ATOM 858 O O . SER A 1 117 ? 13.514 15.197 -15.038 1.00 42.69 117 SER A O 1
ATOM 860 N N . ILE A 1 118 ? 13.660 13.799 -13.257 1.00 47.31 118 ILE A N 1
ATOM 861 C CA . ILE A 1 118 ? 14.065 14.780 -12.266 1.00 47.31 118 ILE A CA 1
ATOM 862 C C . ILE A 1 118 ? 15.408 15.269 -12.781 1.00 47.31 118 ILE A C 1
ATOM 864 O O . ILE A 1 118 ? 16.414 14.577 -12.674 1.00 47.31 118 ILE A O 1
ATOM 868 N N . ARG A 1 119 ? 15.391 16.410 -13.467 1.00 45.97 119 ARG A N 1
ATOM 869 C CA . ARG A 1 119 ? 16.582 17.037 -14.004 1.00 45.97 119 ARG A CA 1
ATOM 870 C C . ARG A 1 119 ? 17.304 17.585 -12.774 1.00 45.97 119 ARG A C 1
ATOM 872 O O . ARG A 1 119 ? 16.843 18.607 -12.260 1.00 45.97 119 ARG A O 1
ATOM 879 N N . PRO A 1 120 ? 18.397 16.963 -12.273 1.00 52.31 120 PRO A N 1
ATOM 880 C CA . PRO A 1 120 ? 19.264 17.687 -11.352 1.00 52.31 120 PRO A CA 1
ATOM 881 C C . PRO A 1 120 ? 19.667 18.981 -12.069 1.00 52.31 120 PRO A C 1
ATOM 883 O O . PRO A 1 120 ? 19.824 18.929 -13.295 1.00 52.31 120 PRO A O 1
ATOM 886 N N . PRO A 1 121 ? 19.788 20.126 -11.374 1.00 51.12 121 PRO A N 1
ATOM 887 C CA . PRO A 1 121 ? 19.969 21.433 -12.002 1.00 51.12 121 PRO A CA 1
ATOM 888 C C . PRO A 1 121 ? 21.212 21.435 -12.897 1.00 51.12 121 PRO A C 1
ATOM 890 O O . PRO A 1 121 ? 22.335 21.676 -12.462 1.00 51.12 121 PRO A O 1
ATOM 893 N N . THR A 1 122 ? 20.998 21.122 -14.175 1.00 45.81 122 THR A N 1
ATOM 894 C CA . THR A 1 122 ? 22.060 20.942 -15.156 1.00 45.81 122 THR A CA 1
ATOM 895 C C . THR A 1 122 ? 22.394 22.327 -15.650 1.00 45.81 122 THR A C 1
ATOM 897 O O . THR A 1 122 ? 21.719 22.853 -16.541 1.00 45.81 122 THR A O 1
ATOM 900 N N . THR A 1 123 ? 23.378 22.908 -14.966 1.00 46.53 123 THR A N 1
ATOM 901 C CA . THR A 1 123 ? 24.275 23.974 -15.414 1.00 46.53 123 THR A CA 1
ATOM 902 C C . THR A 1 123 ? 24.101 24.303 -16.893 1.00 46.53 123 THR A C 1
ATOM 904 O O . THR A 1 123 ? 24.496 23.524 -17.763 1.00 46.53 123 THR A O 1
ATOM 907 N N . LEU A 1 124 ? 23.495 25.462 -17.168 1.00 51.44 124 LEU A N 1
ATOM 908 C CA . LEU A 1 124 ? 23.376 26.010 -18.516 1.00 51.44 124 LEU A CA 1
ATOM 909 C C . LEU A 1 124 ? 24.773 26.355 -19.050 1.00 51.44 124 LEU A C 1
ATOM 911 O O . LEU A 1 124 ? 25.269 27.461 -18.861 1.00 51.44 124 LEU A O 1
ATOM 915 N N . SER A 1 125 ? 25.386 25.419 -19.767 1.00 42.94 125 SER A N 1
ATOM 916 C CA . SER A 1 125 ? 26.495 25.697 -20.684 1.00 42.94 125 SER A CA 1
ATOM 917 C C . SER A 1 125 ? 25.959 25.803 -22.111 1.00 42.94 125 SER A C 1
ATOM 919 O O . SER A 1 125 ? 26.321 25.030 -22.995 1.00 42.94 125 SER A O 1
ATOM 921 N N . THR A 1 126 ? 25.064 26.768 -22.334 1.00 53.53 126 THR A N 1
ATOM 922 C CA . THR A 1 126 ? 24.563 27.101 -23.672 1.00 53.53 126 THR A CA 1
ATOM 923 C C . THR A 1 126 ? 25.565 28.024 -24.357 1.00 53.53 126 THR A C 1
ATOM 925 O O . THR A 1 126 ? 25.497 29.244 -24.234 1.00 53.53 126 THR A O 1
ATOM 928 N N . SER A 1 127 ? 26.516 27.435 -25.080 1.00 47.75 127 SER A N 1
ATOM 929 C CA . SER A 1 127 ? 27.438 28.184 -25.933 1.00 47.75 127 SER A CA 1
ATOM 930 C C . SER A 1 127 ? 26.704 28.653 -27.191 1.00 47.75 127 SER A C 1
ATOM 932 O O . SER A 1 127 ? 26.566 27.892 -28.145 1.00 47.75 127 SER A O 1
ATOM 934 N N . THR A 1 128 ? 26.187 29.887 -27.195 1.00 53.78 128 THR A N 1
ATOM 935 C CA . THR A 1 128 ? 25.753 30.543 -28.442 1.00 53.78 128 THR A CA 1
ATOM 936 C C . THR A 1 128 ? 26.138 32.018 -28.451 1.00 53.78 128 THR A C 1
ATOM 938 O O . THR A 1 128 ? 25.618 32.836 -27.701 1.00 53.78 128 THR A O 1
ATOM 941 N N . THR A 1 129 ? 27.083 32.335 -29.327 1.00 46.62 129 THR A N 1
ATOM 942 C CA . THR A 1 129 ? 27.551 33.673 -29.684 1.00 46.62 129 THR A CA 1
ATOM 943 C C . THR A 1 129 ? 26.428 34.559 -30.235 1.00 46.62 129 THR A C 1
ATOM 945 O O . THR A 1 129 ? 25.874 34.207 -31.271 1.00 46.62 129 THR A O 1
ATOM 948 N N . ALA A 1 130 ? 26.177 35.731 -29.629 1.00 50.47 130 ALA A N 1
ATOM 949 C CA . ALA A 1 130 ? 25.838 36.990 -30.327 1.00 50.47 130 ALA A CA 1
ATOM 950 C C . ALA A 1 130 ? 25.675 38.189 -29.356 1.00 50.47 130 ALA A C 1
ATOM 952 O O . ALA A 1 130 ? 24.713 38.236 -28.604 1.00 50.47 130 ALA A O 1
ATOM 953 N N . THR A 1 131 ? 26.600 39.158 -29.449 1.00 55.81 131 THR A N 1
ATOM 954 C CA . THR A 1 131 ? 26.465 40.629 -29.230 1.00 55.81 131 THR A CA 1
ATOM 955 C C . THR A 1 131 ? 25.673 41.227 -28.034 1.00 55.81 131 THR A C 1
ATOM 957 O O . THR A 1 131 ? 24.485 40.962 -27.887 1.00 55.81 131 THR A O 1
ATOM 960 N N . PRO A 1 132 ? 26.273 42.163 -27.258 1.00 46.25 132 PRO A N 1
ATOM 961 C CA . PRO A 1 132 ? 25.606 42.893 -26.170 1.00 46.25 132 PRO A CA 1
ATOM 962 C C . PRO A 1 132 ? 25.053 44.274 -26.589 1.00 46.25 132 PRO A C 1
ATOM 964 O O . PRO A 1 132 ? 25.699 44.979 -27.363 1.00 46.25 132 PRO A O 1
ATOM 967 N N . THR A 1 133 ? 23.924 44.713 -26.014 1.00 54.38 133 THR A N 1
ATOM 968 C CA . THR A 1 133 ? 23.487 46.132 -25.963 1.00 54.38 133 THR A CA 1
ATOM 969 C C . THR A 1 133 ? 22.489 46.354 -24.804 1.00 54.38 133 THR A C 1
ATOM 971 O O . THR A 1 133 ? 21.474 45.667 -24.749 1.00 54.38 133 THR A O 1
ATOM 974 N N . GLU A 1 134 ? 22.863 47.242 -23.871 1.00 52.34 134 GLU A N 1
ATOM 975 C CA . GLU A 1 134 ? 22.114 48.289 -23.113 1.00 52.34 134 GLU A CA 1
ATOM 976 C C . GLU A 1 134 ? 20.553 48.311 -23.156 1.00 52.34 134 GLU A C 1
ATOM 978 O O . GLU A 1 134 ? 19.967 48.035 -24.199 1.00 52.34 134 GLU A O 1
ATOM 983 N N . ASP A 1 135 ? 19.761 48.736 -22.148 1.00 57.34 135 ASP A N 1
ATOM 984 C CA . ASP A 1 135 ? 19.950 49.151 -20.729 1.00 57.34 135 ASP A CA 1
ATOM 985 C C . ASP A 1 135 ? 18.554 49.156 -19.991 1.00 57.34 135 ASP A C 1
ATOM 987 O O . ASP A 1 135 ? 17.543 48.867 -20.640 1.00 57.34 135 ASP A O 1
ATOM 991 N N . PRO A 1 136 ? 18.422 49.441 -18.666 1.00 54.38 136 PRO A N 1
ATOM 992 C CA . PRO A 1 136 ? 17.208 49.150 -17.868 1.00 54.38 136 PRO A CA 1
ATOM 993 C C . PRO A 1 136 ? 16.318 50.355 -17.444 1.00 54.38 136 PRO A C 1
ATOM 995 O O . PRO A 1 136 ? 16.820 51.396 -17.028 1.00 54.38 136 PRO A O 1
ATOM 998 N N . VAL A 1 137 ? 14.981 50.173 -17.410 1.00 55.00 137 VAL A N 1
ATOM 999 C CA . VAL A 1 137 ? 13.946 51.111 -16.868 1.00 55.00 137 VAL A CA 1
ATOM 1000 C C . VAL A 1 137 ? 12.737 50.268 -16.364 1.00 55.00 137 VAL A C 1
ATOM 1002 O O . VAL A 1 137 ? 12.175 49.528 -17.161 1.00 55.00 137 VAL A O 1
ATOM 1005 N N . VAL A 1 138 ? 12.421 50.090 -15.064 1.00 58.00 138 VAL A N 1
ATOM 1006 C CA . VAL A 1 138 ? 11.837 50.982 -14.015 1.00 58.00 138 VAL A CA 1
ATOM 1007 C C . VAL A 1 138 ? 10.280 51.020 -13.962 1.00 58.00 138 VAL A C 1
ATOM 1009 O O . VAL A 1 138 ? 9.653 51.664 -14.792 1.00 58.00 138 VAL A O 1
ATOM 1012 N N . SER A 1 139 ? 9.716 50.433 -12.881 1.00 51.44 139 SER A N 1
ATOM 1013 C CA . SER A 1 139 ? 8.456 50.789 -12.152 1.00 51.44 139 SER A CA 1
ATOM 1014 C C . SER A 1 139 ? 7.076 50.681 -12.880 1.00 51.44 139 SER A C 1
ATOM 1016 O O . SER A 1 139 ? 7.035 50.535 -14.090 1.00 51.44 139 SER A O 1
ATOM 1018 N N . THR A 1 140 ? 5.867 50.690 -12.264 1.00 53.81 140 THR A N 1
ATOM 1019 C CA . THR A 1 140 ? 5.370 50.939 -10.874 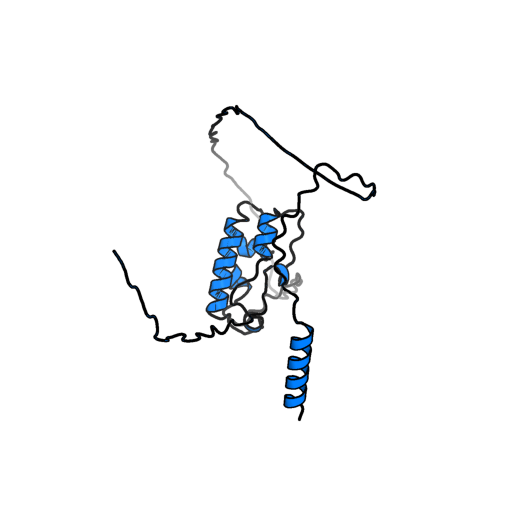1.00 53.81 140 THR A CA 1
ATOM 1020 C C . THR A 1 140 ? 3.904 50.434 -10.684 1.00 53.81 140 THR A C 1
ATOM 1022 O O . THR A 1 140 ? 3.198 50.351 -11.681 1.00 53.81 140 THR A O 1
ATOM 1025 N N . THR A 1 141 ? 3.414 50.296 -9.428 1.00 57.16 141 THR A N 1
ATOM 1026 C CA . THR A 1 141 ? 2.005 50.571 -8.960 1.00 57.16 141 THR A CA 1
ATOM 1027 C C . THR A 1 141 ? 0.873 49.624 -9.459 1.00 57.16 141 THR A C 1
ATOM 1029 O O . THR A 1 141 ? 0.742 49.358 -10.643 1.00 57.16 141 THR A O 1
ATOM 1032 N N . SER A 1 142 ? -0.014 49.039 -8.630 1.00 53.66 142 SER A N 1
ATOM 1033 C CA . SER A 1 142 ? -0.971 49.674 -7.687 1.00 53.66 142 SER A CA 1
ATOM 1034 C C . SER A 1 142 ? -1.480 48.719 -6.579 1.00 53.66 142 SER A C 1
ATOM 1036 O O . SER A 1 142 ? -1.334 47.506 -6.702 1.00 53.66 142 SER A O 1
ATOM 1038 N N . THR A 1 143 ? -2.095 49.264 -5.517 1.00 53.84 143 THR A N 1
ATOM 1039 C CA . THR A 1 143 ? -2.501 48.566 -4.268 1.00 53.84 143 THR A CA 1
ATOM 1040 C C . THR A 1 143 ? -4.055 48.502 -4.062 1.00 53.84 143 THR A C 1
ATOM 1042 O O . THR A 1 143 ? -4.715 48.247 -5.067 1.00 53.84 143 THR A O 1
ATOM 1045 N N . PRO A 1 144 ? -4.692 48.560 -2.857 1.00 58.50 144 PRO A N 1
ATOM 1046 C CA . PRO A 1 144 ? -5.529 47.447 -2.349 1.00 58.50 144 PRO A CA 1
ATOM 1047 C C . PRO A 1 144 ? -6.988 47.805 -1.935 1.00 58.50 144 PRO A C 1
ATOM 1049 O O . PRO A 1 144 ? -7.301 48.976 -1.804 1.00 58.50 144 PRO A O 1
ATOM 1052 N N . ASP A 1 145 ? -7.843 46.798 -1.666 1.00 55.44 145 ASP A N 1
ATOM 1053 C CA . ASP A 1 145 ? -9.073 46.786 -0.810 1.00 55.44 145 ASP A CA 1
ATOM 1054 C C . ASP A 1 145 ? -9.797 45.411 -1.011 1.00 55.44 145 ASP A C 1
ATOM 1056 O O . ASP A 1 145 ? -9.493 44.730 -1.987 1.00 55.44 145 ASP A O 1
ATOM 1060 N N . SER A 1 146 ? -10.723 44.867 -0.199 1.00 51.53 146 SER A N 1
ATOM 1061 C CA . SER A 1 146 ? -11.288 45.257 1.104 1.00 51.53 146 SER A CA 1
ATOM 1062 C C . SER A 1 146 ? -11.802 44.035 1.907 1.00 51.53 146 SER A C 1
ATOM 1064 O O . SER A 1 146 ? -12.222 43.029 1.343 1.00 51.53 146 SER A O 1
ATOM 1066 N N . LEU A 1 147 ? -11.784 44.188 3.232 1.00 51.22 147 LEU A N 1
ATOM 1067 C CA . LEU A 1 147 ? -12.617 43.609 4.310 1.00 51.22 147 LEU A CA 1
ATOM 1068 C C . LEU A 1 147 ? -13.803 42.663 3.957 1.00 51.22 147 LEU A C 1
ATOM 1070 O O . LEU A 1 147 ? -14.685 43.069 3.208 1.00 51.22 147 LEU A O 1
ATOM 1074 N N . LEU A 1 148 ? -13.941 41.516 4.666 1.00 62.69 148 LEU A N 1
ATOM 1075 C CA . LEU A 1 148 ? -15.019 41.256 5.668 1.00 62.69 148 LEU A CA 1
ATOM 1076 C C . LEU A 1 148 ? -14.920 39.851 6.345 1.00 62.69 148 LEU A C 1
ATOM 1078 O O . LEU A 1 148 ? -14.808 38.852 5.638 1.00 62.69 148 LEU A O 1
ATOM 1082 N N . PRO A 1 149 ? -15.044 39.725 7.687 1.00 52.12 149 PRO A N 1
ATOM 1083 C CA . PRO A 1 149 ? -15.258 38.449 8.390 1.00 52.12 149 PRO A CA 1
ATOM 1084 C C . PRO A 1 149 ? -16.717 38.268 8.873 1.00 52.12 149 PRO A C 1
ATOM 1086 O O . PRO A 1 149 ? -17.413 39.247 9.135 1.00 52.12 149 PRO A O 1
ATOM 1089 N N . SER A 1 150 ? -17.177 37.023 9.071 1.00 64.94 150 SER A N 1
ATOM 1090 C CA . SER A 1 150 ? -18.520 36.731 9.610 1.00 64.94 150 SER A CA 1
ATOM 1091 C C . SER A 1 150 ? -18.511 35.547 10.600 1.00 64.94 150 SER A C 1
ATOM 1093 O O . SER A 1 150 ? -18.068 34.463 10.219 1.00 64.94 150 SER A O 1
ATOM 1095 N N . PRO A 1 151 ? -18.958 35.720 11.864 1.00 55.44 151 PRO A N 1
ATOM 1096 C CA . PRO A 1 151 ? -19.011 34.650 12.863 1.00 55.44 151 PRO A CA 1
ATOM 1097 C C . PRO A 1 151 ? -20.410 34.012 12.977 1.00 55.44 151 PRO A C 1
ATOM 1099 O O . PRO A 1 151 ? -21.417 34.712 13.065 1.00 55.44 151 PRO A O 1
ATOM 1102 N N . GLY A 1 152 ? -20.471 32.676 13.047 1.00 60.47 152 GLY A N 1
ATOM 1103 C CA . GLY A 1 152 ? -21.705 31.898 13.230 1.00 60.47 152 GLY A CA 1
ATOM 1104 C C . GLY A 1 152 ? -21.696 31.103 14.539 1.00 60.47 152 GLY A C 1
ATOM 1105 O O . GLY A 1 152 ? -20.804 30.294 14.773 1.00 60.47 152 GLY A O 1
ATOM 1106 N N . GLN A 1 153 ? -22.685 31.347 15.396 1.00 52.00 153 GLN A N 1
ATOM 1107 C CA . GLN A 1 153 ? -22.768 30.867 16.780 1.00 52.00 153 GLN A CA 1
ATOM 1108 C C . GLN A 1 153 ? -23.811 29.745 16.920 1.00 52.00 153 GLN A C 1
ATOM 1110 O O . GLN A 1 153 ? -24.906 29.859 16.373 1.00 52.00 153 GLN A O 1
ATOM 1115 N N . SER A 1 154 ? -23.527 28.695 17.701 1.00 63.44 154 SER A N 1
ATOM 1116 C CA . SER A 1 154 ? -24.562 27.803 18.260 1.00 63.44 154 SER A CA 1
ATOM 1117 C C . SER A 1 154 ? -24.056 27.024 19.476 1.00 63.44 154 SER A C 1
ATOM 1119 O O . SER A 1 154 ? -23.221 26.132 19.356 1.00 63.44 154 SER A O 1
ATOM 1121 N N . SER A 1 155 ? -24.620 27.348 20.639 1.00 48.91 155 SER A N 1
ATOM 1122 C CA . SER A 1 155 ? -24.469 26.611 21.898 1.00 48.91 155 SER A CA 1
ATOM 1123 C C . SER A 1 155 ? -25.834 26.074 22.320 1.00 48.91 155 SER A C 1
ATOM 1125 O O . SER A 1 155 ? -26.793 26.842 22.335 1.00 48.91 155 SER A O 1
ATOM 1127 N N . ALA A 1 156 ? -25.924 24.809 22.741 1.00 60.09 156 ALA A N 1
ATOM 1128 C CA . ALA A 1 156 ? -27.072 24.304 23.501 1.00 60.09 156 ALA A CA 1
ATOM 1129 C C . ALA A 1 156 ? -26.691 23.067 24.335 1.00 60.09 156 ALA A C 1
ATOM 1131 O O . ALA A 1 156 ? -26.447 21.990 23.797 1.00 60.09 156 ALA A O 1
ATOM 1132 N N . SER A 1 157 ? -26.655 23.224 25.659 1.00 50.31 157 SER A N 1
ATOM 1133 C CA . SER A 1 157 ? -26.505 22.124 26.623 1.00 50.31 157 SER A CA 1
ATOM 1134 C C . SER A 1 157 ? -27.851 21.454 26.907 1.00 50.31 157 SER A C 1
ATOM 1136 O O . SER A 1 157 ? -28.855 22.157 27.031 1.00 50.31 157 SER A O 1
ATOM 1138 N N . THR A 1 158 ? -27.891 20.137 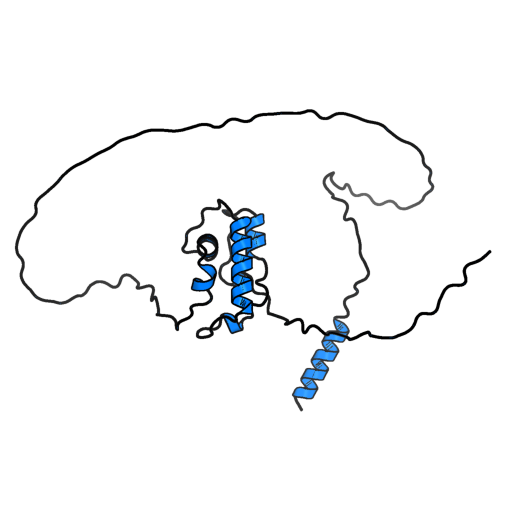27.159 1.00 63.38 158 THR A N 1
ATOM 1139 C CA . THR A 1 158 ? -28.986 19.548 27.963 1.00 63.38 158 THR A CA 1
ATOM 1140 C C . THR A 1 158 ? -28.593 18.261 28.715 1.00 63.38 158 THR A C 1
ATOM 1142 O O . THR A 1 158 ? -28.415 17.204 28.126 1.00 63.38 158 THR A O 1
ATOM 1145 N N . SER A 1 159 ? -28.463 18.415 30.036 1.00 61.94 159 SER A N 1
ATOM 1146 C CA . SER A 1 159 ? -28.824 17.536 31.171 1.00 61.94 159 SER A CA 1
ATOM 1147 C C . SER A 1 159 ? -28.846 15.986 31.082 1.00 61.94 159 SER A C 1
ATOM 1149 O O . SER A 1 159 ? -29.585 15.426 30.277 1.00 61.94 159 SER A O 1
ATOM 1151 N N . PRO A 1 160 ? -28.221 15.284 32.058 1.00 61.62 160 PRO A N 1
ATOM 1152 C CA . PRO A 1 160 ? -28.474 13.871 32.394 1.00 61.62 160 PRO A CA 1
ATOM 1153 C C . PRO A 1 160 ? -29.379 13.690 33.641 1.00 61.62 160 PRO A C 1
ATOM 1155 O O . PRO A 1 160 ? -29.314 14.521 34.546 1.00 61.62 160 PRO A O 1
ATOM 1158 N N . ALA A 1 161 ? -30.145 12.585 33.755 1.00 54.91 161 ALA A N 1
ATOM 1159 C CA . ALA A 1 161 ? -30.697 12.079 35.036 1.00 54.91 161 ALA A CA 1
ATOM 1160 C C . ALA A 1 161 ? -31.348 10.667 34.964 1.00 54.91 161 ALA A C 1
ATOM 1162 O O . ALA A 1 161 ? -32.057 10.374 34.007 1.00 54.91 161 ALA A O 1
ATOM 1163 N N . SER A 1 162 ? -31.231 9.908 36.073 1.00 58.19 162 SER A N 1
ATOM 1164 C CA . SER A 1 162 ? -32.149 8.840 36.568 1.00 58.19 162 SER A CA 1
ATOM 1165 C C . SER A 1 162 ? -32.220 7.467 35.857 1.00 58.19 162 SER A C 1
ATOM 1167 O O . SER A 1 162 ? -32.063 7.394 34.648 1.00 58.19 162 SER A O 1
ATOM 1169 N N . SER A 1 163 ? -32.581 6.336 36.503 1.00 56.50 163 SER A N 1
ATOM 1170 C CA . SER A 1 163 ? -32.507 5.849 37.914 1.00 56.50 163 SER A CA 1
ATOM 1171 C C . SER A 1 163 ? -33.000 4.369 37.987 1.00 56.50 163 SER A C 1
ATOM 1173 O O . SER A 1 163 ? -33.540 3.875 37.001 1.00 56.50 163 SER A O 1
ATOM 1175 N N . SER A 1 164 ? -32.921 3.719 39.166 1.00 60.38 164 SER A N 1
ATOM 1176 C CA . SER A 1 164 ? -33.496 2.400 39.592 1.00 60.38 164 SER A CA 1
ATOM 1177 C C . SER A 1 164 ? -32.976 1.106 38.904 1.00 60.38 164 SER A C 1
ATOM 1179 O O . SER A 1 164 ? -33.033 1.034 37.685 1.00 60.38 164 SER A O 1
ATOM 1181 N N . THR A 1 165 ? -32.393 0.049 39.522 1.00 58.50 165 THR A N 1
ATOM 1182 C CA . THR A 1 165 ? -32.474 -0.704 40.826 1.00 58.50 165 THR A CA 1
ATOM 1183 C C . THR A 1 165 ? -33.188 -2.097 40.678 1.00 58.50 165 THR A C 1
ATOM 1185 O O . THR A 1 165 ? -33.593 -2.404 39.562 1.00 58.50 165 THR A O 1
ATOM 1188 N N . PRO A 1 166 ? -33.169 -3.056 41.648 1.00 63.94 166 PRO A N 1
ATOM 1189 C CA . PRO A 1 166 ? -32.256 -4.229 41.619 1.00 63.94 166 PRO A CA 1
ATOM 1190 C C . PRO A 1 166 ? -32.941 -5.616 41.870 1.00 63.94 166 PRO A C 1
ATOM 1192 O O . PRO A 1 166 ? -34.163 -5.665 41.963 1.00 63.94 166 PRO A O 1
ATOM 1195 N N . SER A 1 167 ? -32.175 -6.724 42.044 1.00 59.69 167 SER A N 1
ATOM 1196 C CA . SER A 1 167 ? -32.318 -7.760 43.129 1.00 59.69 167 SER A CA 1
ATOM 1197 C C . SER A 1 167 ? -31.898 -9.224 42.777 1.00 59.69 167 SER A C 1
ATOM 1199 O O . SER A 1 167 ? -32.219 -9.697 41.695 1.00 59.69 167 SER A O 1
ATOM 1201 N N . ALA A 1 168 ? -31.271 -9.919 43.757 1.00 57.19 168 ALA A N 1
ATOM 1202 C CA . ALA A 1 168 ? -31.041 -11.380 43.994 1.00 57.19 168 ALA A CA 1
ATOM 1203 C C . ALA A 1 168 ? -30.379 -12.281 42.894 1.00 57.19 168 ALA A C 1
ATOM 1205 O O . ALA A 1 168 ? -30.833 -12.273 41.760 1.00 57.19 168 ALA A O 1
ATOM 1206 N N . SER A 1 169 ? -29.293 -13.071 43.089 1.00 62.12 169 SER A N 1
ATOM 1207 C CA . SER A 1 169 ? -28.750 -13.921 44.205 1.00 62.12 169 SER A CA 1
ATOM 1208 C C . SER A 1 169 ? -29.419 -15.321 44.322 1.00 62.12 169 SER A C 1
ATOM 1210 O O . SER A 1 169 ? -30.631 -15.343 44.098 1.00 62.12 169 SER A O 1
ATOM 1212 N N . PRO A 1 170 ? -28.750 -16.468 44.674 1.00 60.03 170 PRO A N 1
ATOM 1213 C CA . PRO A 1 170 ? -27.386 -16.672 45.233 1.00 60.03 170 PRO A CA 1
ATOM 1214 C C . PRO A 1 170 ? -26.476 -17.819 44.653 1.00 60.03 170 PRO A C 1
ATOM 1216 O O . PRO A 1 170 ? -26.871 -18.598 43.791 1.00 60.03 170 PRO A O 1
ATOM 1219 N N . GLU A 1 171 ? -25.256 -17.871 45.220 1.00 61.97 171 GLU A N 1
ATOM 1220 C CA . GLU A 1 171 ? -24.135 -18.863 45.328 1.00 61.97 171 GLU A CA 1
ATOM 1221 C C . GLU A 1 171 ? -24.454 -20.389 45.511 1.00 61.97 171 GLU A C 1
ATOM 1223 O O . GLU A 1 171 ? -25.636 -20.700 45.670 1.00 61.97 171 GLU A O 1
ATOM 1228 N N . PRO A 1 172 ? -23.474 -21.361 45.537 1.00 57.16 172 PRO A N 1
ATOM 1229 C CA . PRO A 1 172 ? -22.097 -21.265 46.094 1.00 57.16 172 PRO A CA 1
ATOM 1230 C C . PRO A 1 172 ? -20.878 -21.909 45.364 1.00 57.16 172 PRO A C 1
ATOM 1232 O O . PRO A 1 172 ? -20.993 -22.636 44.381 1.00 57.16 172 PRO A O 1
ATOM 1235 N N . ALA A 1 173 ? -19.701 -21.571 45.922 1.00 61.09 173 ALA A N 1
ATOM 1236 C CA . ALA A 1 173 ? -18.291 -21.831 45.553 1.00 61.09 173 ALA A CA 1
ATOM 1237 C C . ALA A 1 173 ? -17.778 -23.247 45.995 1.00 61.09 173 ALA A C 1
ATOM 1239 O O . ALA A 1 173 ? -18.638 -24.078 46.303 1.00 61.09 173 ALA A O 1
ATOM 1240 N N . PRO A 1 174 ? -16.457 -23.582 46.106 1.00 67.56 174 PRO A N 1
ATOM 1241 C CA . PRO A 1 174 ? -15.197 -22.845 45.837 1.00 67.56 174 PRO A CA 1
ATOM 1242 C C . PRO A 1 174 ? -14.207 -23.664 44.938 1.00 67.56 174 PRO A C 1
ATOM 1244 O O . PRO A 1 174 ? -14.691 -24.475 44.153 1.00 67.56 174 PRO A O 1
ATOM 1247 N N . ASP A 1 175 ? -12.863 -23.545 44.885 1.00 56.34 175 ASP A N 1
ATOM 1248 C CA . ASP A 1 175 ? -11.804 -22.799 45.621 1.00 56.34 175 ASP A CA 1
ATOM 1249 C C . ASP A 1 175 ? -10.529 -22.666 44.736 1.00 56.34 175 ASP A C 1
ATOM 1251 O O . ASP A 1 175 ? -10.196 -23.653 44.085 1.00 56.34 175 ASP A O 1
ATOM 1255 N N . THR A 1 176 ? -9.801 -21.525 44.746 1.00 66.62 176 THR A N 1
ATOM 1256 C CA . THR A 1 176 ? -8.309 -21.420 44.611 1.00 66.62 176 THR A CA 1
ATOM 1257 C C . THR A 1 176 ? -7.801 -19.966 44.662 1.00 66.62 176 THR A C 1
ATOM 1259 O O . THR A 1 176 ? -8.203 -19.135 43.849 1.00 66.62 176 THR A O 1
ATOM 1262 N N . ASP A 1 177 ? -6.850 -19.708 45.563 1.00 58.25 177 ASP A N 1
ATOM 1263 C CA . ASP A 1 177 ? -6.045 -18.482 45.700 1.00 58.25 177 ASP A CA 1
ATOM 1264 C C . ASP A 1 177 ? -5.077 -18.270 44.512 1.00 58.25 177 ASP A C 1
ATOM 1266 O O . ASP A 1 177 ? -4.207 -19.109 44.286 1.00 58.25 177 ASP A O 1
ATOM 1270 N N . GLU A 1 178 ? -5.129 -17.119 43.827 1.00 72.25 178 GLU A N 1
ATOM 1271 C CA . GLU A 1 178 ? -3.911 -16.453 43.326 1.00 72.25 178 GLU A CA 1
ATOM 1272 C C . GLU A 1 178 ? -4.123 -14.932 43.180 1.00 72.25 178 GLU A C 1
ATOM 1274 O O . GLU A 1 178 ? -5.193 -14.458 42.794 1.00 72.25 178 GLU A O 1
ATOM 1279 N N . SER A 1 179 ? -3.100 -14.153 43.540 1.00 63.28 179 SER A N 1
ATOM 1280 C CA . SER A 1 179 ? -3.182 -12.705 43.764 1.00 63.28 179 SER A CA 1
ATOM 1281 C C . SER A 1 179 ? -2.587 -11.899 42.605 1.00 63.28 179 SER A C 1
ATOM 1283 O O . SER A 1 179 ? -1.425 -12.085 42.248 1.00 63.28 179 SER A O 1
ATOM 1285 N N . GLY A 1 180 ? -3.349 -10.947 42.055 1.00 69.50 180 GLY A N 1
ATOM 1286 C CA . GLY A 1 180 ? -2.871 -10.045 41.002 1.00 69.50 180 GLY A CA 1
ATOM 1287 C C . GLY A 1 180 ? -3.832 -8.888 40.723 1.00 69.50 180 GLY A C 1
ATOM 1288 O O . GLY A 1 180 ? -4.911 -9.085 40.171 1.00 69.50 180 GLY A O 1
ATOM 1289 N N . GLY A 1 181 ? -3.450 -7.666 41.101 1.00 65.94 181 GLY A N 1
ATOM 1290 C CA . GLY A 1 181 ? -4.278 -6.472 40.903 1.00 65.94 181 GLY A CA 1
ATOM 1291 C C . GLY A 1 181 ? -4.319 -6.005 39.443 1.00 65.94 181 GLY A C 1
ATOM 1292 O O . GLY A 1 181 ? -3.343 -5.438 38.955 1.00 65.94 181 GLY A O 1
ATOM 1293 N N . GLY A 1 182 ? -5.460 -6.194 38.774 1.00 70.00 182 GLY A N 1
ATOM 1294 C CA . GLY A 1 182 ? -5.781 -5.572 37.482 1.00 70.00 182 GLY A CA 1
ATOM 1295 C C . GLY A 1 182 ? -6.263 -4.126 37.649 1.00 70.00 182 GLY A C 1
ATOM 1296 O O . GLY A 1 182 ? -6.899 -3.788 38.650 1.00 70.00 182 GLY A O 1
ATOM 1297 N N . SER A 1 183 ? -5.949 -3.255 36.690 1.00 78.06 183 SER A N 1
ATOM 1298 C CA . SER A 1 183 ? -6.288 -1.826 36.770 1.00 78.06 183 SER A CA 1
ATOM 1299 C C . SER A 1 183 ? -7.678 -1.550 36.178 1.00 78.06 183 SER A C 1
ATOM 1301 O O . SER A 1 183 ? -8.122 -2.273 35.289 1.00 78.06 183 SER A O 1
ATOM 1303 N N . PRO A 1 184 ? -8.384 -0.477 36.589 1.00 74.88 184 PRO A N 1
ATOM 1304 C CA . PRO A 1 184 ? -9.782 -0.220 36.199 1.00 74.88 184 PRO A CA 1
ATOM 1305 C C . PRO A 1 184 ? -10.018 0.140 34.712 1.00 74.88 184 PRO A C 1
ATOM 1307 O O . PRO A 1 184 ? -11.079 0.653 34.363 1.00 74.88 184 PRO A O 1
ATOM 1310 N N . PHE A 1 185 ? -9.053 -0.138 33.830 1.00 77.00 185 PHE A N 1
ATOM 1311 C CA . PHE A 1 185 ? -9.142 0.012 32.374 1.00 77.00 185 PHE A CA 1
ATOM 1312 C C . PHE A 1 185 ? -9.002 -1.321 31.617 1.00 77.00 185 PHE A C 1
ATOM 1314 O O . PHE A 1 185 ? -8.976 -1.319 30.387 1.00 77.00 185 PHE A O 1
ATOM 1321 N N . ASP A 1 186 ? -8.946 -2.456 32.322 1.00 66.25 186 ASP A N 1
ATOM 1322 C CA . ASP A 1 186 ? -8.974 -3.790 31.718 1.00 66.25 186 ASP A CA 1
ATOM 1323 C C . ASP A 1 186 ? -10.362 -4.088 31.117 1.00 66.25 186 ASP A C 1
ATOM 1325 O O . ASP A 1 186 ? -11.262 -4.643 31.750 1.00 66.25 186 ASP A O 1
ATOM 1329 N N . ILE A 1 187 ? -10.544 -3.674 29.858 1.00 64.69 187 ILE A N 1
ATOM 1330 C CA . ILE A 1 187 ? -11.759 -3.904 29.069 1.00 64.69 187 ILE A CA 1
ATOM 1331 C C . ILE A 1 187 ? -11.982 -5.422 28.945 1.00 64.69 187 ILE A C 1
ATOM 1333 O O . ILE A 1 187 ? -11.140 -6.110 28.356 1.00 64.69 187 ILE A O 1
ATOM 1337 N N . PRO A 1 188 ? -13.117 -5.973 29.418 1.00 65.44 188 PRO A N 1
ATOM 1338 C CA . PRO A 1 188 ? -13.363 -7.404 29.330 1.00 65.44 188 PRO A CA 1
ATOM 1339 C C . PRO A 1 188 ? -13.458 -7.832 27.862 1.00 65.44 188 PRO A C 1
ATOM 1341 O O . PRO A 1 188 ? -14.394 -7.465 27.145 1.00 65.44 188 PRO A O 1
ATOM 1344 N N . ARG A 1 189 ? -12.498 -8.653 27.412 1.00 57.25 189 ARG A N 1
ATOM 1345 C CA . ARG A 1 189 ? -12.547 -9.326 26.106 1.00 57.25 189 ARG A CA 1
ATOM 1346 C C . ARG A 1 189 ? -13.772 -10.238 26.054 1.00 57.25 189 ARG A C 1
ATOM 1348 O O . ARG A 1 189 ? -13.723 -11.391 26.480 1.00 57.25 189 ARG A O 1
ATOM 1355 N N . ARG A 1 190 ? -14.872 -9.731 25.494 1.00 63.78 190 ARG A N 1
ATOM 1356 C CA . ARG A 1 190 ? -16.073 -10.518 25.208 1.00 63.78 190 ARG A CA 1
ATOM 1357 C C . ARG A 1 190 ? -15.755 -11.521 24.102 1.00 63.78 190 ARG A C 1
ATOM 1359 O O . ARG A 1 190 ? -15.742 -11.178 22.924 1.00 63.78 190 ARG A O 1
ATOM 1366 N N . GLY A 1 191 ? -15.442 -12.748 24.502 1.00 53.84 191 GLY A N 1
ATOM 1367 C CA . GLY A 1 191 ? -15.108 -13.819 23.577 1.00 53.84 191 GLY A CA 1
ATOM 1368 C C . GLY A 1 191 ? -16.327 -14.312 22.802 1.00 53.84 191 GLY A C 1
ATOM 1369 O O . GLY A 1 191 ? -17.333 -14.683 23.399 1.00 53.84 191 GLY A O 1
ATOM 1370 N N . ASP A 1 192 ? -16.173 -14.415 21.485 1.00 52.16 192 ASP A N 1
ATOM 1371 C CA . ASP A 1 192 ? -16.903 -15.380 20.657 1.00 52.16 192 ASP A CA 1
ATOM 1372 C C . ASP A 1 192 ? -15.866 -16.288 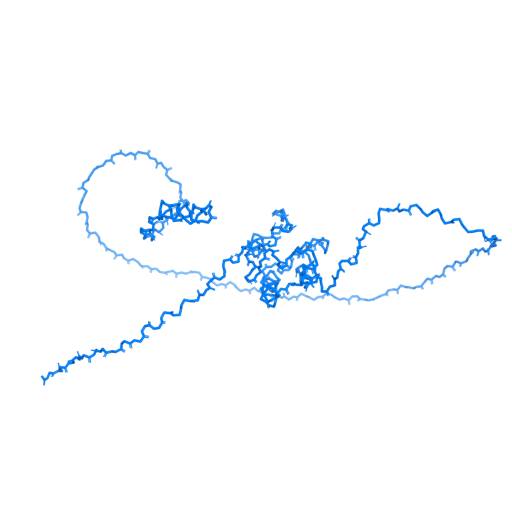19.975 1.00 52.16 192 ASP A C 1
ATOM 1374 O O . ASP A 1 192 ? -15.687 -16.320 18.757 1.00 52.16 192 ASP A O 1
ATOM 1378 N N . SER A 1 193 ? -15.086 -16.985 20.811 1.00 52.22 193 SER A N 1
ATOM 1379 C CA . SER A 1 193 ? -14.035 -17.918 20.389 1.00 52.22 193 SER A CA 1
ATOM 1380 C C . SER A 1 193 ? -14.639 -19.210 19.836 1.00 52.22 193 SER A C 1
ATOM 1382 O O . SER A 1 193 ? -14.427 -20.304 20.370 1.00 52.22 193 SER A O 1
ATOM 1384 N N . ARG A 1 194 ? -15.389 -19.107 18.732 1.00 50.25 194 ARG A N 1
ATOM 1385 C CA . ARG A 1 194 ? -15.701 -20.270 17.902 1.00 50.25 194 ARG A CA 1
ATOM 1386 C C . ARG A 1 194 ? -14.389 -20.887 17.440 1.00 50.25 194 ARG A C 1
ATOM 1388 O O . ARG A 1 194 ? -13.570 -20.232 16.802 1.00 50.25 194 ARG A O 1
ATOM 1395 N N . ARG A 1 195 ? -14.210 -22.162 17.792 1.00 48.59 195 ARG A N 1
ATOM 1396 C CA . ARG A 1 195 ? -13.032 -22.991 17.509 1.00 48.59 195 ARG A CA 1
ATOM 1397 C C . ARG A 1 195 ? -12.732 -23.067 16.008 1.00 48.59 195 ARG A C 1
ATOM 1399 O O . ARG A 1 195 ? -13.097 -24.030 15.343 1.00 48.59 195 ARG A O 1
ATOM 1406 N N . LEU A 1 196 ? -12.007 -22.083 15.497 1.00 54.81 196 LEU A N 1
ATOM 1407 C CA . LEU A 1 196 ? -11.287 -22.156 14.235 1.00 54.81 196 LEU A CA 1
ATOM 1408 C C . LEU A 1 196 ? -9.868 -22.627 14.550 1.00 54.81 196 LEU A C 1
ATOM 1410 O O . LEU A 1 196 ? -8.930 -21.841 14.539 1.00 54.81 196 LEU A O 1
ATOM 1414 N N . THR A 1 197 ? -9.716 -23.918 14.865 1.00 56.75 197 THR A N 1
ATOM 1415 C CA . THR A 1 197 ? -8.410 -24.588 14.773 1.00 56.75 197 THR A CA 1
ATOM 1416 C C . THR A 1 197 ? -7.991 -24.541 13.308 1.00 56.75 197 THR A C 1
ATOM 1418 O O . THR A 1 197 ? -8.617 -25.230 12.493 1.00 56.75 197 THR A O 1
ATOM 1421 N N . PRO A 1 198 ? -6.994 -23.733 12.924 1.00 56.69 198 PRO A N 1
ATOM 1422 C CA . PRO A 1 198 ? -6.717 -23.546 11.520 1.00 56.69 198 PRO A CA 1
ATOM 1423 C C . PRO A 1 198 ? -5.848 -24.729 11.067 1.00 56.69 198 PRO A C 1
ATOM 1425 O O . PRO A 1 198 ? -4.751 -24.945 11.581 1.00 56.69 198 PRO A O 1
ATOM 1428 N N . ARG A 1 199 ? -6.356 -25.539 10.128 1.00 57.09 199 ARG A N 1
ATOM 1429 C CA . ARG A 1 199 ? -5.693 -26.748 9.595 1.00 57.09 199 ARG A CA 1
ATOM 1430 C C . ARG A 1 199 ? -4.497 -26.414 8.675 1.00 57.09 199 ARG A C 1
ATOM 1432 O O . ARG A 1 199 ? -4.409 -26.917 7.558 1.00 57.09 199 ARG A O 1
ATOM 1439 N N . TRP A 1 200 ? -3.541 -25.603 9.139 1.00 60.72 200 TRP A N 1
ATOM 1440 C CA . TRP A 1 200 ? -2.325 -25.269 8.373 1.00 60.72 200 TRP A CA 1
ATOM 1441 C C . TRP A 1 200 ? -1.511 -26.521 7.999 1.00 60.72 200 TRP A C 1
ATOM 1443 O O . TRP A 1 200 ? -0.914 -26.562 6.927 1.00 60.72 200 TRP A O 1
ATOM 1453 N N . GLY A 1 201 ? -1.558 -27.574 8.827 1.00 54.81 201 GLY A N 1
ATOM 1454 C CA . GLY A 1 201 ? -0.908 -28.856 8.536 1.00 54.81 201 GLY A CA 1
ATOM 1455 C C . GLY A 1 201 ? -1.430 -29.572 7.282 1.00 54.81 201 GLY A C 1
ATOM 1456 O O . GLY A 1 201 ? -0.657 -30.249 6.614 1.00 54.81 201 GLY A O 1
ATOM 1457 N N . GLU A 1 202 ? -2.704 -29.394 6.911 1.00 56.00 202 GLU A N 1
ATOM 1458 C CA . GLU A 1 202 ? -3.246 -30.025 5.695 1.00 56.00 202 GLU A CA 1
ATOM 1459 C C . GLU A 1 202 ? -2.970 -29.192 4.440 1.00 56.00 202 GLU A C 1
ATOM 1461 O O . GLU A 1 202 ? -2.668 -29.750 3.387 1.00 56.00 202 GLU A O 1
ATOM 1466 N N . ALA A 1 203 ? -2.975 -27.860 4.556 1.00 57.19 203 ALA A N 1
ATOM 1467 C CA . ALA A 1 203 ? -2.595 -26.974 3.455 1.00 57.19 203 ALA A CA 1
ATOM 1468 C C . ALA A 1 203 ? -1.128 -27.179 3.025 1.00 57.19 203 ALA A C 1
ATOM 1470 O O . ALA A 1 203 ? -0.833 -27.200 1.830 1.00 57.19 203 ALA A O 1
ATOM 1471 N N . ALA A 1 204 ? -0.220 -27.401 3.985 1.00 63.38 204 ALA A N 1
ATOM 1472 C CA . ALA A 1 204 ? 1.187 -27.685 3.704 1.00 63.38 204 ALA A CA 1
ATOM 1473 C C . ALA A 1 204 ? 1.389 -29.006 2.934 1.00 63.38 204 ALA A C 1
ATOM 1475 O O . ALA A 1 204 ? 2.174 -29.051 1.988 1.00 63.38 204 ALA A O 1
ATOM 1476 N N . LEU A 1 205 ? 0.651 -30.066 3.292 1.00 64.12 205 LEU A N 1
ATOM 1477 C CA . LEU A 1 205 ? 0.718 -31.359 2.598 1.00 64.12 205 LEU A CA 1
ATOM 1478 C C . LEU A 1 205 ? 0.176 -31.284 1.165 1.00 64.12 205 LEU A C 1
ATOM 1480 O O . LEU A 1 205 ? 0.795 -31.832 0.254 1.00 64.12 205 LEU A O 1
ATOM 1484 N N . VAL A 1 206 ? -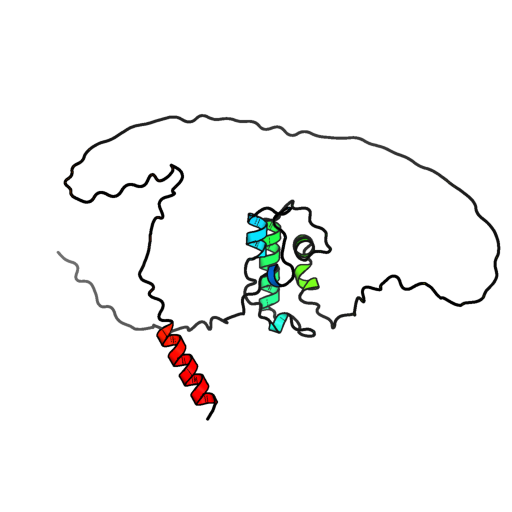0.935 -30.572 0.943 1.00 71.56 206 VAL A N 1
ATOM 1485 C CA . VAL A 1 206 ? -1.501 -30.378 -0.405 1.00 71.56 206 VAL A CA 1
ATOM 1486 C C . VAL A 1 206 ? -0.551 -29.571 -1.296 1.00 71.56 206 VAL A C 1
ATOM 1488 O O . VAL A 1 206 ? -0.339 -29.947 -2.448 1.00 71.56 206 VAL A O 1
ATOM 1491 N N . GLY A 1 207 ? 0.071 -28.512 -0.766 1.00 70.12 207 GLY A N 1
ATOM 1492 C CA . GLY A 1 207 ? 1.057 -27.716 -1.505 1.00 70.12 207 GLY A CA 1
ATOM 1493 C C . GLY A 1 207 ? 2.295 -28.520 -1.914 1.00 70.12 207 GLY A C 1
ATOM 1494 O O . GLY A 1 207 ? 2.730 -28.437 -3.062 1.00 70.12 207 GLY A O 1
ATOM 1495 N N . LEU A 1 208 ? 2.828 -29.349 -1.009 1.00 75.88 208 LEU A N 1
ATOM 1496 C CA . LEU A 1 208 ? 3.999 -30.188 -1.289 1.00 75.88 208 LEU A CA 1
ATOM 1497 C C . LEU A 1 208 ? 3.669 -31.290 -2.312 1.00 75.88 208 LEU A C 1
ATOM 1499 O O . LEU A 1 208 ? 4.446 -31.509 -3.239 1.00 75.88 208 LEU A O 1
ATOM 1503 N N . ALA A 1 209 ? 2.493 -31.920 -2.217 1.00 76.44 209 ALA A N 1
ATOM 1504 C CA . ALA A 1 209 ? 2.040 -32.914 -3.192 1.00 76.44 209 ALA A CA 1
ATOM 1505 C C . ALA A 1 209 ? 1.873 -32.325 -4.607 1.00 76.44 209 ALA A C 1
ATOM 1507 O O . ALA A 1 209 ? 2.348 -32.918 -5.573 1.00 76.44 209 ALA A O 1
ATOM 1508 N N . LEU A 1 210 ? 1.259 -31.143 -4.740 1.00 80.38 210 LEU A N 1
ATOM 1509 C CA . LEU A 1 210 ? 1.124 -30.447 -6.028 1.00 80.38 210 LEU A CA 1
ATOM 1510 C C . LEU A 1 210 ? 2.478 -30.013 -6.606 1.00 80.38 210 LEU A C 1
ATOM 1512 O O . LEU A 1 210 ? 2.703 -30.177 -7.802 1.00 80.38 210 LEU A O 1
ATOM 1516 N N . GLY A 1 211 ? 3.391 -29.518 -5.764 1.00 78.38 211 GLY A N 1
ATOM 1517 C CA . GLY A 1 211 ? 4.750 -29.171 -6.184 1.00 78.38 211 GLY A CA 1
ATOM 1518 C C . GLY A 1 211 ? 5.547 -30.377 -6.689 1.00 78.38 211 GLY A C 1
ATOM 1519 O O . GLY A 1 211 ? 6.280 -30.256 -7.664 1.00 78.38 211 GLY A O 1
ATOM 1520 N N . LEU A 1 212 ? 5.367 -31.550 -6.074 1.00 82.88 212 LEU A N 1
ATOM 1521 C CA . LEU A 1 212 ? 6.055 -32.781 -6.474 1.00 82.88 212 LEU A CA 1
ATOM 1522 C C . LEU A 1 212 ? 5.451 -33.393 -7.752 1.00 82.88 212 LEU A C 1
ATOM 1524 O O . LEU A 1 212 ? 6.192 -33.924 -8.569 1.00 82.88 212 LEU A O 1
ATOM 1528 N N . ILE A 1 213 ? 4.138 -33.252 -7.978 1.00 82.88 213 ILE A N 1
ATOM 1529 C CA . ILE A 1 213 ? 3.470 -33.660 -9.231 1.00 82.88 213 ILE A CA 1
ATOM 1530 C C . ILE A 1 213 ? 3.863 -32.762 -10.417 1.00 82.88 213 ILE A C 1
ATOM 1532 O O . ILE A 1 213 ? 3.931 -33.248 -11.538 1.00 82.88 213 ILE A O 1
ATOM 1536 N N . LEU A 1 214 ? 4.135 -31.472 -10.190 1.00 79.62 214 LEU A N 1
ATOM 1537 C CA . LEU A 1 214 ? 4.609 -30.538 -11.227 1.00 79.62 214 LEU A CA 1
ATOM 1538 C C . LEU A 1 214 ? 6.125 -30.617 -11.496 1.00 79.62 214 LEU A C 1
ATOM 1540 O O . LEU A 1 214 ? 6.612 -29.932 -12.394 1.00 79.62 214 LEU A O 1
ATOM 1544 N N . ALA A 1 215 ? 6.865 -31.407 -10.712 1.00 79.75 215 ALA A N 1
ATOM 1545 C CA . ALA A 1 215 ? 8.317 -31.571 -10.815 1.00 79.75 215 ALA A CA 1
ATOM 1546 C C . ALA A 1 215 ? 8.756 -32.947 -11.367 1.00 79.75 215 ALA A C 1
ATOM 1548 O O . ALA A 1 215 ? 9.961 -33.204 -11.435 1.00 79.75 215 ALA A O 1
ATOM 1549 N N . LEU A 1 216 ? 7.801 -33.809 -11.746 1.00 73.75 216 LEU A N 1
ATOM 1550 C CA . LEU A 1 216 ? 8.007 -35.031 -12.539 1.00 73.75 216 LEU A CA 1
ATOM 1551 C C . LEU A 1 216 ? 7.533 -34.828 -13.987 1.00 73.75 216 LEU A C 1
ATOM 1553 O O . LEU A 1 216 ? 8.148 -35.472 -14.865 1.00 73.75 216 LEU A O 1
#

Foldseek 3Di:
DDDDDDDDDDDDPPPPPPPPPPAPFDFQCNVPNDDPPQFDPQLNVLRRGTQPPWHPQCQPQPHAHDPSSLVSLQVSLVSSLVRRPPRDDDCVGCSVCSVVVNNCCVRGVVDHDPPPPPPPPPDPPPDDDDDDDDDDDDDDDDDDDDDDDDDDDDDDDDDDDDDDDDDDDDDDDDDDDDDDDDDPPPDDPPDPCDDCPDPVVVVVVVVVVVVVVVVD

Secondary structure (DSSP, 8-state):
--------------------------BGGGTSPPPTTSS-HHHHHHHSSB-TT--GGGGSTTPPPPTTHHHHHHHHHHHHHHHSTT----TTSHHHHHHHT-HHHHH--SSS-----------------------------------------------------------------------TT--------------HHHHHHHHHHHHHHTT-

pLDDT: mean 70.57, std 16.49, range [41.56, 95.25]